Protein AF-0000000069042131 (afdb_homodimer)

Structure (mmCIF, N/CA/C/O backbone):
data_AF-0000000069042131-model_v1
#
loop_
_entity.id
_entity.type
_entity.pdbx_description
1 polymer 'Uncharacterized protein'
#
loop_
_atom_site.group_PDB
_atom_site.id
_atom_site.type_symbol
_atom_site.label_atom_id
_atom_site.label_alt_id
_atom_site.label_comp_id
_atom_site.label_asym_id
_atom_site.label_entity_id
_atom_site.label_seq_id
_atom_site.pdbx_PDB_ins_code
_atom_site.Cartn_x
_atom_site.Cartn_y
_atom_site.Cartn_z
_atom_site.occupancy
_atom_site.B_iso_or_equiv
_atom_site.auth_seq_id
_atom_site.auth_comp_id
_atom_site.auth_asym_id
_atom_site.auth_atom_id
_atom_site.pdbx_PDB_model_num
ATOM 1 N N . MET A 1 1 ? -19.328 -9.078 9.734 1 33.03 1 MET A N 1
ATOM 2 C CA . MET A 1 1 ? -18.547 -7.965 10.266 1 33.03 1 MET A CA 1
ATOM 3 C C . MET A 1 1 ? -18.578 -6.773 9.312 1 33.03 1 MET A C 1
ATOM 5 O O . MET A 1 1 ? -18.328 -6.926 8.117 1 33.03 1 MET A O 1
ATOM 9 N N . ARG A 1 2 ? -19.359 -5.723 9.617 1 37.56 2 ARG A N 1
ATOM 10 C CA . ARG A 1 2 ? -19.672 -4.566 8.781 1 37.56 2 ARG A CA 1
ATOM 11 C C . ARG A 1 2 ? -18.422 -3.756 8.484 1 37.56 2 ARG A C 1
ATOM 13 O O . ARG A 1 2 ? -17.766 -3.25 9.398 1 37.56 2 ARG A O 1
ATOM 20 N N . PHE A 1 3 ? -17.625 -4.277 7.59 1 44.75 3 PHE A N 1
ATOM 21 C CA . PHE A 1 3 ? -16.531 -3.387 7.195 1 44.75 3 PHE A CA 1
ATOM 22 C C . PHE A 1 3 ? -17.062 -2.002 6.848 1 44.75 3 PHE A C 1
ATOM 24 O O . P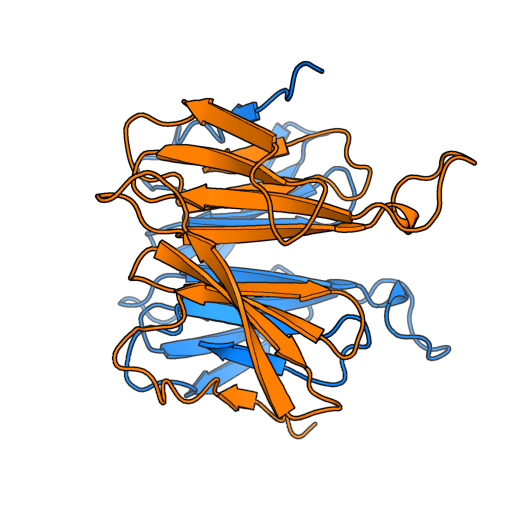HE A 1 3 ? -18.062 -1.877 6.125 1 44.75 3 PHE A O 1
ATOM 31 N N . LYS A 1 4 ? -17.047 -1.134 7.84 1 48.84 4 LYS A N 1
ATOM 32 C CA . LYS A 1 4 ? -17.375 0.233 7.434 1 48.84 4 LYS A CA 1
ATOM 33 C C . LYS A 1 4 ? -16.406 0.725 6.359 1 48.84 4 LYS A C 1
ATOM 35 O O . LYS A 1 4 ? -15.203 0.858 6.605 1 48.84 4 LYS A O 1
ATOM 40 N N . SER A 1 5 ? -16.562 0.212 5.227 1 52.06 5 SER A N 1
ATOM 41 C CA . SER A 1 5 ? -15.781 0.777 4.125 1 52.06 5 SER A CA 1
ATOM 42 C C . SER A 1 5 ? -16.062 2.268 3.965 1 52.06 5 SER A C 1
ATOM 44 O O . SER A 1 5 ? -17.219 2.686 3.879 1 52.06 5 SER A O 1
ATOM 46 N N . THR A 1 6 ? -15.281 3.143 4.73 1 54.75 6 THR A N 1
ATOM 47 C CA . THR A 1 6 ? -15.43 4.551 4.379 1 54.75 6 THR A CA 1
ATOM 48 C C . THR A 1 6 ? -14.797 4.836 3.02 1 54.75 6 THR A C 1
ATOM 50 O O . THR A 1 6 ? -13.609 4.566 2.814 1 54.75 6 THR A O 1
ATOM 53 N N . ILE A 1 7 ? -15.648 4.805 2.074 1 55.12 7 ILE A N 1
ATOM 54 C CA . ILE A 1 7 ? -15.219 5.293 0.77 1 55.12 7 ILE A CA 1
ATOM 55 C C . ILE A 1 7 ? -14.805 6.758 0.881 1 55.12 7 ILE A C 1
ATOM 57 O O . ILE A 1 7 ? -15.555 7.582 1.416 1 55.12 7 ILE A O 1
ATOM 61 N N . LEU A 1 8 ? -13.422 6.934 0.957 1 60.44 8 LEU A N 1
ATOM 62 C CA . LEU A 1 8 ? -13.047 8.344 0.857 1 60.44 8 LEU A CA 1
ATOM 63 C C . LEU A 1 8 ? -13.68 8.984 -0.368 1 60.44 8 LEU A C 1
ATOM 65 O O . LEU A 1 8 ? -13.453 8.547 -1.497 1 60.44 8 LEU A O 1
ATOM 69 N N . LYS A 1 9 ? -15.094 9.289 -0.004 1 53.38 9 LYS A N 1
ATOM 70 C CA . LYS A 1 9 ? -15.836 9.977 -1.055 1 53.38 9 LYS A CA 1
ATOM 71 C C . LYS A 1 9 ? -15.008 11.109 -1.66 1 53.38 9 LYS A C 1
ATOM 73 O O . LYS A 1 9 ? -14.422 11.914 -0.933 1 53.38 9 LYS A O 1
ATOM 78 N N . ASP A 1 10 ? -14.531 10.805 -2.955 1 53.91 10 ASP A N 1
ATOM 79 C CA . ASP A 1 10 ? -13.852 11.883 -3.66 1 53.91 10 ASP A CA 1
ATOM 80 C C . ASP A 1 10 ? -14.703 13.156 -3.674 1 53.91 10 ASP A C 1
ATOM 82 O O . ASP A 1 10 ? -15.711 13.227 -4.379 1 53.91 10 ASP A O 1
ATOM 86 N N . SER A 1 11 ? -14.961 13.711 -2.561 1 49.81 11 SER A N 1
ATOM 87 C CA . SER A 1 11 ? -15.602 15 -2.771 1 49.81 11 SER A CA 1
ATOM 88 C C . SER A 1 11 ? -14.805 15.859 -3.75 1 49.81 11 SER A C 1
ATOM 90 O O . SER A 1 11 ? -15.344 16.797 -4.352 1 49.81 11 SER A O 1
ATOM 92 N N . VAL A 1 12 ? -13.5 15.625 -3.852 1 55.78 12 VAL A N 1
ATOM 93 C CA . VAL A 1 12 ? -12.664 16.469 -4.703 1 55.78 12 VAL A CA 1
ATOM 94 C C . VAL A 1 12 ? -12.461 15.789 -6.055 1 55.78 12 VAL A C 1
ATOM 96 O O . VAL A 1 12 ? -12.5 14.555 -6.148 1 55.78 12 VAL A O 1
ATOM 99 N N . ASP A 1 13 ? -12.641 16.453 -7.07 1 63.91 13 ASP A N 1
ATOM 100 C CA . ASP A 1 13 ? -12.461 16.109 -8.477 1 63.91 13 ASP A CA 1
ATOM 101 C C . ASP A 1 13 ? -11.234 15.227 -8.688 1 63.91 13 ASP A C 1
ATOM 103 O O . ASP A 1 13 ? -10.969 14.773 -9.797 1 63.91 13 ASP A O 1
ATOM 107 N N . GLN A 1 14 ? -10.492 14.977 -7.602 1 77.88 14 GLN A N 1
ATOM 108 C CA . GLN A 1 14 ? -9.273 14.195 -7.793 1 77.88 14 GLN A CA 1
ATOM 109 C C . GLN A 1 14 ? -9.359 12.867 -7.059 1 77.88 14 GLN A C 1
ATOM 111 O O . GLN A 1 14 ? -9.805 12.805 -5.91 1 77.88 14 GLN A O 1
ATOM 116 N N . SER A 1 15 ? -9.039 11.859 -7.672 1 88.06 15 SER A N 1
ATOM 117 C CA . SER A 1 15 ? -9.141 10.5 -7.148 1 88.06 15 SER A CA 1
ATOM 118 C C . SER A 1 15 ? -8.055 10.227 -6.102 1 88.06 15 SER A C 1
ATOM 120 O O . SER A 1 15 ? -6.918 10.68 -6.25 1 88.06 15 SER A O 1
ATOM 122 N N . VAL A 1 16 ? -8.438 9.602 -4.961 1 93.56 16 VAL A N 1
ATOM 123 C CA . VAL A 1 16 ? -7.48 9.109 -3.98 1 93.56 16 VAL A CA 1
ATOM 124 C C . VAL A 1 16 ? -6.699 7.934 -4.57 1 93.56 16 VAL A C 1
ATOM 126 O O . VAL A 1 16 ? -7.289 6.98 -5.082 1 93.56 16 VAL A O 1
ATOM 129 N N . VAL A 1 17 ? -5.391 8.008 -4.48 1 95.25 17 VAL A N 1
ATOM 130 C CA . VAL A 1 17 ? -4.605 6.965 -5.129 1 95.25 17 VAL A CA 1
ATOM 131 C C . VAL A 1 17 ? -3.84 6.168 -4.078 1 95.25 17 VAL A C 1
ATOM 133 O O . VAL A 1 17 ? -3.535 4.988 -4.281 1 95.25 17 VAL A O 1
ATOM 136 N N . CYS A 1 18 ? -3.459 6.781 -3.004 1 96.75 18 CYS A N 1
ATOM 137 C CA . CYS A 1 18 ? -2.783 6.074 -1.921 1 96.75 18 CYS A CA 1
ATOM 138 C C . CYS A 1 18 ? -3.08 6.73 -0.576 1 96.75 18 CYS A C 1
ATOM 140 O O . CYS A 1 18 ? -3.43 7.91 -0.518 1 96.75 18 CYS A O 1
ATOM 142 N N . ILE A 1 19 ? -3.004 5.922 0.489 1 95.62 19 ILE A N 1
ATOM 143 C CA . ILE A 1 19 ? -3.262 6.418 1.836 1 95.62 19 ILE A CA 1
ATOM 144 C C . ILE A 1 19 ? -2.295 5.766 2.82 1 95.62 19 ILE A C 1
ATOM 146 O O . ILE A 1 19 ? -1.774 4.68 2.562 1 95.62 19 ILE A O 1
ATOM 150 N N . GLY A 1 20 ? -2.012 6.395 3.834 1 94.81 20 GLY A N 1
ATOM 151 C CA . GLY A 1 20 ? -1.275 5.863 4.969 1 94.81 20 GLY A CA 1
ATOM 152 C C . GLY A 1 20 ? -1.808 6.344 6.305 1 94.81 20 GLY A C 1
ATOM 153 O O . GLY A 1 20 ? -2.029 7.543 6.496 1 94.81 20 GLY A O 1
ATOM 154 N N . TRP A 1 21 ? -2.043 5.457 7.203 1 91.44 21 TRP A N 1
ATOM 155 C CA . TRP A 1 21 ? -2.484 5.797 8.555 1 91.44 21 TRP A CA 1
ATOM 156 C C . TRP A 1 21 ? -1.333 6.363 9.375 1 91.44 21 TRP A C 1
ATOM 158 O O . TRP A 1 21 ? -0.232 5.805 9.375 1 91.44 21 TRP A O 1
ATOM 168 N N . THR A 1 22 ? -1.578 7.539 9.891 1 88.88 22 THR A N 1
ATOM 169 C CA . THR A 1 22 ? -0.684 8.109 10.891 1 88.88 22 THR A CA 1
ATOM 170 C C . THR A 1 22 ? -1.271 7.953 12.289 1 88.88 22 THR A C 1
ATOM 172 O O . THR A 1 22 ? -2.051 8.797 12.734 1 88.88 22 THR A O 1
ATOM 175 N N . GLY A 1 23 ? -1.108 6.797 12.852 1 85.44 23 GLY A N 1
ATOM 176 C CA . GLY A 1 23 ? -1.826 6.43 14.062 1 85.44 23 GLY A CA 1
ATOM 177 C C . GLY A 1 23 ? -3.227 5.914 13.797 1 85.44 23 GLY A C 1
ATOM 178 O O . GLY A 1 23 ? -3.502 5.383 12.719 1 85.44 23 GLY A O 1
ATOM 179 N N . ASN A 1 24 ? -4.113 6.02 14.734 1 84.25 24 ASN A N 1
ATOM 180 C CA . ASN A 1 24 ? -5.434 5.414 14.602 1 84.25 24 ASN A CA 1
ATOM 181 C C . ASN A 1 24 ? -6.465 6.422 14.109 1 84.25 24 ASN A C 1
ATOM 183 O O . ASN A 1 24 ? -7.555 6.043 13.672 1 84.25 24 ASN A O 1
ATOM 187 N N . ASP A 1 25 ? -6.066 7.715 14.102 1 88.75 25 ASP A N 1
ATOM 188 C CA . ASP A 1 25 ? -7.129 8.695 13.883 1 88.75 25 ASP A CA 1
ATOM 189 C C . ASP A 1 25 ? -6.797 9.609 12.711 1 88.75 25 ASP A C 1
ATOM 191 O O . ASP A 1 25 ? -7.598 10.477 12.344 1 88.75 25 ASP A O 1
ATOM 195 N N . GLU A 1 26 ? -5.699 9.461 12.188 1 91.88 26 GLU A N 1
ATOM 196 C CA . GLU A 1 26 ? -5.297 10.344 11.094 1 91.88 26 GLU A CA 1
ATOM 197 C C . GLU A 1 26 ? -4.777 9.539 9.906 1 91.88 26 GLU A C 1
ATOM 199 O O . GLU A 1 26 ? -4.211 8.461 10.078 1 91.88 26 GLU A O 1
ATOM 204 N N . ILE A 1 27 ? -5.027 10.211 8.742 1 93.31 27 ILE A N 1
ATOM 205 C CA . ILE A 1 27 ? -4.59 9.539 7.523 1 93.31 27 ILE A CA 1
ATOM 206 C C . ILE A 1 27 ? -3.941 10.555 6.582 1 93.31 27 ILE A C 1
ATOM 208 O O . ILE A 1 27 ? -4.383 11.695 6.492 1 93.31 27 ILE A O 1
ATOM 212 N N . ILE A 1 28 ? -2.834 10.102 6.02 1 95.12 28 ILE A N 1
ATOM 213 C CA . ILE A 1 28 ? -2.254 10.836 4.902 1 95.12 28 ILE A CA 1
ATOM 214 C C . ILE A 1 28 ? -2.877 10.359 3.59 1 95.12 28 ILE A C 1
ATOM 216 O O . ILE A 1 28 ? -3.047 9.156 3.377 1 95.12 28 ILE A O 1
ATOM 220 N N . ILE A 1 29 ? -3.246 11.328 2.699 1 94.81 29 ILE A N 1
ATOM 221 C CA . ILE A 1 29 ? -3.938 11.023 1.451 1 94.81 29 ILE A CA 1
ATOM 222 C C . ILE A 1 29 ? -3.137 11.57 0.272 1 94.81 29 ILE A C 1
ATOM 224 O O . ILE A 1 29 ? -2.805 12.758 0.235 1 94.81 29 ILE A O 1
ATOM 228 N N . GLY A 1 30 ? -2.703 10.672 -0.587 1 94.75 30 GLY A N 1
ATOM 229 C CA . GLY A 1 30 ? -2.17 11.078 -1.878 1 94.75 30 GLY A CA 1
ATOM 230 C C . GLY A 1 30 ? -3.195 11.008 -2.994 1 94.75 30 GLY A C 1
ATOM 231 O O . GLY A 1 30 ? -3.938 10.031 -3.105 1 94.75 30 GLY A O 1
ATOM 232 N N . ARG A 1 31 ? -3.199 12.031 -3.814 1 92.94 31 ARG A N 1
ATOM 233 C CA . ARG A 1 31 ? -4.195 12.102 -4.879 1 92.94 31 ARG A CA 1
ATOM 234 C C . ARG A 1 31 ? -3.527 12.156 -6.25 1 92.94 31 ARG A C 1
ATOM 236 O O . ARG A 1 31 ? -2.311 12.336 -6.348 1 92.94 31 ARG A O 1
ATOM 243 N N . SER A 1 32 ? -4.375 11.992 -7.25 1 90.56 32 SER A N 1
ATOM 244 C CA . SER A 1 32 ? -3.883 11.891 -8.617 1 90.56 32 SER A CA 1
ATOM 245 C C . SER A 1 32 ? -3.371 13.234 -9.125 1 90.56 32 SER A C 1
ATOM 247 O O . SER A 1 32 ? -2.66 13.305 -10.125 1 90.56 32 SER A O 1
ATOM 249 N N . ASP A 1 33 ? -3.619 14.375 -8.445 1 87.38 33 ASP A N 1
ATOM 250 C CA . ASP A 1 33 ? -3.125 15.68 -8.852 1 87.38 33 ASP A CA 1
ATOM 251 C C . ASP A 1 33 ? -1.817 16.016 -8.141 1 87.38 33 ASP A C 1
ATOM 253 O O . ASP A 1 33 ? -1.395 17.188 -8.133 1 87.38 33 ASP A O 1
ATOM 257 N N . SER A 1 34 ? -1.254 15.07 -7.496 1 91.5 34 SER A N 1
ATOM 258 C CA . SER A 1 34 ? 0.071 15.156 -6.887 1 91.5 34 SER A CA 1
ATOM 259 C C . SER A 1 34 ? 0.018 15.883 -5.551 1 91.5 34 SER A C 1
ATOM 261 O O . SER A 1 34 ? 1.045 16.344 -5.047 1 91.5 34 SER A O 1
ATOM 263 N N . THR A 1 35 ? -1.179 16.031 -4.977 1 90.19 35 THR A N 1
ATOM 264 C CA . THR A 1 35 ? -1.293 16.656 -3.662 1 90.19 35 THR A CA 1
ATOM 265 C C . THR A 1 35 ? -1.249 15.602 -2.559 1 90.19 35 THR A C 1
ATOM 267 O O . THR A 1 35 ? -1.763 14.492 -2.729 1 90.19 35 THR A O 1
ATOM 270 N N . LEU A 1 36 ? -0.636 16.016 -1.503 1 94.19 36 LEU A N 1
ATOM 271 C CA . LEU A 1 36 ? -0.677 15.258 -0.253 1 94.19 36 LEU A CA 1
ATOM 272 C C . LEU A 1 36 ? -1.442 16.031 0.818 1 94.19 36 LEU A C 1
ATOM 274 O O . LEU A 1 36 ? -1.203 17.219 1.021 1 94.19 36 LEU A O 1
ATOM 278 N N . SER A 1 37 ? -2.336 15.375 1.393 1 94.31 37 SER A N 1
ATOM 279 C CA . SER A 1 37 ? -3.113 15.992 2.461 1 94.31 37 SER A CA 1
ATOM 280 C C . SER A 1 37 ? -3.25 15.062 3.658 1 94.31 37 SER A C 1
ATOM 282 O O . SER A 1 37 ? -2.914 13.875 3.572 1 94.31 37 SER A O 1
ATOM 284 N N . LYS A 1 38 ? -3.615 15.625 4.754 1 94.75 38 LYS A N 1
ATOM 285 C CA . LYS A 1 38 ? -3.893 14.883 5.98 1 94.75 38 LYS A CA 1
ATOM 286 C C . LYS A 1 38 ? -5.344 15.062 6.418 1 94.75 38 LYS A C 1
ATOM 288 O O . LYS A 1 38 ? -5.848 16.188 6.457 1 94.75 38 LYS A O 1
ATOM 293 N N . TRP A 1 39 ? -5.949 13.898 6.676 1 93.12 39 TRP A N 1
ATOM 294 C CA . TRP A 1 39 ? -7.32 13.898 7.184 1 93.12 39 TRP A CA 1
ATOM 295 C C . TRP A 1 39 ? -7.371 13.375 8.609 1 93.12 39 TRP A C 1
ATOM 297 O O . TRP A 1 39 ? -6.738 12.359 8.93 1 93.12 39 TRP A O 1
ATOM 307 N N . SER A 1 40 ? -8.125 14.117 9.406 1 90.62 40 SER A N 1
ATOM 308 C CA . SER A 1 40 ? -8.312 13.719 10.797 1 90.62 40 SER A CA 1
ATOM 309 C C . SER A 1 40 ? -9.727 13.203 11.031 1 90.62 40 SER A C 1
ATOM 311 O O . SER A 1 40 ? -10.711 13.898 10.766 1 90.62 40 SER A O 1
ATOM 313 N N . GLN A 1 41 ? -9.766 12 11.516 1 85 41 GLN A N 1
ATOM 314 C CA . GLN A 1 41 ? -11.062 11.438 11.852 1 85 41 GLN A CA 1
ATOM 315 C C . GLN A 1 41 ? -11.719 12.203 13 1 85 41 GLN A C 1
ATOM 317 O O . GLN A 1 41 ? -12.945 12.336 13.039 1 85 41 GLN A O 1
ATOM 322 N N . ALA A 1 42 ? -10.891 12.648 13.922 1 86.88 42 ALA A N 1
ATOM 323 C CA . ALA A 1 42 ? -11.375 13.336 15.109 1 86.88 42 ALA A CA 1
ATOM 324 C C . ALA A 1 42 ? -11.969 14.695 14.758 1 86.88 42 ALA A C 1
ATOM 326 O O . ALA A 1 42 ? -13.047 15.055 15.242 1 86.88 42 ALA A O 1
ATOM 327 N N . THR A 1 43 ? -11.32 15.406 13.945 1 90.06 43 THR A N 1
ATOM 328 C CA . THR A 1 43 ? -11.734 16.766 13.648 1 90.06 43 THR A CA 1
ATOM 329 C C . THR A 1 43 ? -12.508 16.828 12.328 1 90.06 43 THR A C 1
ATOM 331 O O . THR A 1 43 ? -13.164 17.812 12.031 1 90.06 43 THR A O 1
ATOM 334 N N . LYS A 1 44 ? -12.398 15.789 11.523 1 88.31 44 LYS A N 1
ATOM 335 C CA . LYS A 1 44 ? -13 15.695 10.195 1 88.31 44 LYS A CA 1
ATOM 336 C C . LYS A 1 44 ? -12.445 16.766 9.266 1 88.31 44 LYS A C 1
ATOM 338 O O . LYS A 1 44 ? -13.156 17.266 8.391 1 88.31 44 LYS A O 1
ATOM 343 N N . GLU A 1 45 ? -11.234 17.188 9.461 1 91.31 45 GLU A N 1
ATOM 344 C CA . GLU A 1 45 ? -10.586 18.219 8.664 1 91.31 45 GLU A CA 1
ATOM 345 C C . GLU A 1 45 ? -9.539 17.609 7.73 1 91.31 45 GLU A C 1
ATOM 347 O O . GLU A 1 45 ? -8.844 16.656 8.102 1 91.31 45 GLU A O 1
ATOM 352 N N . ASN A 1 46 ? -9.523 18.172 6.566 1 91.12 46 ASN A N 1
ATOM 353 C CA . ASN A 1 46 ? -8.484 17.875 5.586 1 91.12 46 ASN A CA 1
ATOM 354 C C . ASN A 1 46 ? -7.508 19.047 5.434 1 91.12 46 ASN A C 1
ATOM 356 O O . ASN A 1 46 ? -7.91 20.156 5.117 1 91.12 46 ASN A O 1
ATOM 360 N N . ILE A 1 47 ? -6.285 18.812 5.738 1 94.12 47 ILE A N 1
ATOM 361 C CA . ILE A 1 47 ? -5.254 19.844 5.66 1 94.12 47 ILE A CA 1
ATOM 362 C C . ILE A 1 47 ? -4.242 19.484 4.578 1 94.12 47 ILE A C 1
ATOM 364 O O . ILE A 1 47 ? -3.715 18.359 4.562 1 94.12 47 ILE A O 1
ATOM 368 N N . LYS A 1 48 ? -4.008 20.422 3.68 1 93.62 48 LYS A N 1
ATOM 369 C CA . LYS A 1 48 ? -2.967 20.203 2.682 1 93.62 48 LYS A CA 1
ATOM 370 C C . LYS A 1 48 ? -1.584 20.188 3.326 1 93.62 48 LYS A C 1
ATOM 372 O O . LYS A 1 48 ? -1.269 21.031 4.168 1 93.62 48 LYS A O 1
ATOM 377 N N . LEU A 1 49 ? -0.839 19.188 2.957 1 94.38 49 LEU A N 1
ATOM 378 C CA . LEU A 1 49 ? 0.506 19.047 3.508 1 94.38 49 LEU A CA 1
ATOM 379 C C . LEU A 1 49 ? 1.546 19.594 2.533 1 94.38 49 LEU A C 1
ATOM 381 O O . LEU A 1 49 ? 2.26 20.547 2.85 1 94.38 49 LEU A O 1
ATOM 385 N N . CYS A 1 50 ? 1.701 19.016 1.41 1 91.38 50 CYS A N 1
ATOM 386 C CA . CYS A 1 50 ? 2.631 19.438 0.372 1 91.38 50 CYS A CA 1
ATOM 387 C C . CYS A 1 50 ? 2.264 18.828 -0.976 1 91.38 50 CYS A C 1
ATOM 389 O O . CYS A 1 50 ? 1.282 18.094 -1.082 1 91.38 50 CYS A O 1
ATOM 391 N N . ASP A 1 51 ? 2.965 19.359 -2.004 1 90.06 51 ASP A N 1
ATOM 392 C CA . ASP A 1 51 ? 2.844 18.797 -3.342 1 90.06 51 ASP A CA 1
ATOM 393 C C . ASP A 1 51 ? 4.07 17.953 -3.691 1 90.06 51 ASP A C 1
ATOM 395 O O . ASP A 1 51 ? 5.199 18.328 -3.357 1 90.06 51 ASP A O 1
ATOM 399 N N . ILE A 1 52 ? 3.719 16.812 -4.277 1 87.19 52 ILE A N 1
ATOM 400 C CA . ILE A 1 52 ? 4.836 16.031 -4.801 1 87.19 52 ILE A CA 1
ATOM 401 C C . ILE A 1 52 ? 5.41 16.719 -6.035 1 87.19 52 ILE A C 1
ATOM 403 O O . ILE A 1 52 ? 4.664 17.141 -6.922 1 87.19 52 ILE A O 1
ATOM 407 N N . SER A 1 53 ? 6.449 17.469 -5.961 1 71.19 53 SER A N 1
ATOM 408 C CA . SER A 1 53 ? 7.102 18.516 -6.738 1 71.19 53 SER A CA 1
ATOM 409 C C . SER A 1 53 ? 7.109 18.188 -8.227 1 71.19 53 SER A C 1
ATOM 411 O O . SER A 1 53 ? 7.336 19.047 -9.062 1 71.19 53 SER A O 1
ATOM 413 N N . ASP A 1 54 ? 7.078 17.031 -8.594 1 67.44 54 ASP A N 1
ATOM 414 C CA . ASP A 1 54 ? 7.242 16.812 -10.031 1 67.44 54 ASP A CA 1
ATOM 415 C C . ASP A 1 54 ? 5.902 16.938 -10.758 1 67.44 54 ASP A C 1
ATOM 417 O O . ASP A 1 54 ? 5.051 16.047 -10.641 1 67.44 54 ASP A O 1
ATOM 421 N N . GLU A 1 55 ? 5.582 18.172 -11.289 1 64.56 55 GLU A N 1
ATOM 422 C CA . GLU A 1 55 ? 4.328 18.594 -11.906 1 64.56 55 GLU A CA 1
ATOM 423 C C . GLU A 1 55 ? 3.738 17.484 -12.773 1 64.56 55 GLU A C 1
ATOM 425 O O . GLU A 1 55 ? 2.518 17.391 -12.922 1 64.56 55 GLU A O 1
ATOM 430 N N . SER A 1 56 ? 4.531 16.656 -13.297 1 80.62 56 SER A N 1
ATOM 431 C CA . SER A 1 56 ? 3.949 15.672 -14.195 1 80.62 56 SER A CA 1
ATOM 432 C C . SER A 1 56 ? 3.891 14.289 -13.547 1 80.62 56 SER A C 1
ATOM 434 O O . SER A 1 56 ? 3.396 13.336 -14.148 1 80.62 56 SER A O 1
ATOM 436 N N . SER A 1 57 ? 4.145 14.336 -12.273 1 91.06 57 SER A N 1
ATOM 437 C CA . SER A 1 57 ? 4.176 13.055 -11.555 1 91.06 57 SER A CA 1
ATOM 438 C C . SER A 1 57 ? 3.111 13.008 -10.469 1 91.06 57 SER A C 1
ATOM 440 O O . SER A 1 57 ? 2.721 14.047 -9.93 1 91.06 57 SER A O 1
ATOM 442 N N . TYR A 1 58 ? 2.498 11.875 -10.312 1 93.75 58 TYR A N 1
ATOM 443 C CA . TYR A 1 58 ? 1.565 11.672 -9.211 1 93.75 58 TYR A CA 1
ATOM 444 C C . TYR A 1 58 ? 1.976 10.469 -8.367 1 93.75 58 TYR A C 1
ATOM 446 O O . TYR A 1 58 ? 2.711 9.594 -8.836 1 93.75 58 TYR A O 1
ATOM 454 N N . PRO A 1 59 ? 1.537 10.484 -7.074 1 96.12 59 PRO A N 1
ATOM 455 C CA . PRO A 1 59 ? 1.856 9.336 -6.227 1 96.12 59 PRO A CA 1
ATOM 456 C C . PRO A 1 59 ? 1.106 8.07 -6.641 1 96.12 59 PRO A C 1
ATOM 458 O O . PRO A 1 59 ? 0.026 8.156 -7.23 1 96.12 59 PRO A O 1
ATOM 461 N N . ILE A 1 60 ? 1.698 6.949 -6.434 1 96.25 60 ILE A N 1
ATOM 462 C CA . ILE A 1 60 ? 1.052 5.688 -6.77 1 96.25 60 ILE A CA 1
ATOM 463 C C . ILE A 1 60 ? 0.843 4.863 -5.5 1 96.25 60 ILE A C 1
ATOM 465 O O . ILE A 1 60 ? -0.241 4.316 -5.277 1 96.25 60 ILE A O 1
ATOM 469 N N . ASP A 1 61 ? 1.804 4.75 -4.652 1 97.56 61 ASP A N 1
ATOM 470 C CA . ASP A 1 61 ? 1.755 4 -3.4 1 97.56 61 ASP A CA 1
ATOM 471 C C . ASP A 1 61 ? 2.367 4.805 -2.256 1 97.56 61 ASP A C 1
ATOM 473 O O . ASP A 1 61 ? 3.189 5.695 -2.486 1 97.56 61 ASP A O 1
ATOM 477 N N . LEU A 1 62 ? 1.907 4.531 -1.042 1 97.38 62 LEU A N 1
ATOM 478 C CA . LEU A 1 62 ? 2.359 5.184 0.183 1 97.38 62 LEU A CA 1
ATOM 479 C C . LEU A 1 62 ? 2.537 4.164 1.305 1 97.38 62 LEU A C 1
ATOM 481 O O . LEU A 1 62 ? 1.631 3.379 1.588 1 97.38 62 LEU A O 1
ATOM 485 N N . HIS A 1 63 ? 3.701 4.117 1.87 1 96.56 63 HIS A N 1
ATOM 486 C CA . HIS A 1 63 ? 3.994 3.24 3 1 96.56 63 HIS A CA 1
ATOM 487 C C . HIS A 1 63 ? 4.527 4.035 4.188 1 96.56 63 HIS A C 1
ATOM 489 O O . HIS A 1 63 ? 5.434 4.855 4.035 1 96.56 63 HIS A O 1
ATOM 495 N N . MET A 1 64 ? 3.869 3.775 5.281 1 92.94 64 MET A N 1
ATOM 496 C CA . MET A 1 64 ? 4.316 4.383 6.531 1 92.94 64 MET A CA 1
ATOM 497 C C . MET A 1 64 ? 5.086 3.379 7.383 1 92.94 64 MET A C 1
ATOM 499 O O . MET A 1 64 ? 4.559 2.318 7.723 1 92.94 64 MET A O 1
ATOM 503 N N . LEU A 1 65 ? 6.332 3.686 7.664 1 89.56 65 LEU A N 1
ATOM 504 C CA . LEU A 1 65 ? 7.105 2.867 8.586 1 89.56 65 LEU A CA 1
ATOM 505 C C . LEU A 1 65 ? 7.172 3.516 9.969 1 89.56 65 LEU A C 1
ATOM 507 O O . LEU A 1 65 ? 7.672 4.633 10.109 1 89.56 65 LEU A O 1
ATOM 511 N N . SER A 1 66 ? 6.551 2.83 10.977 1 77.25 66 SER A N 1
ATOM 512 C CA . SER A 1 66 ? 6.547 3.387 12.32 1 77.25 66 SER A CA 1
ATOM 513 C C . SER A 1 66 ? 7.816 3.016 13.078 1 77.25 66 SER A C 1
ATOM 515 O O . SER A 1 66 ? 8.414 1.966 12.828 1 77.25 66 SER A O 1
ATOM 517 N N . SER A 1 67 ? 8.414 3.988 13.719 1 63.94 67 SER A N 1
ATOM 518 C CA . SER A 1 67 ? 9.617 3.801 14.531 1 63.94 67 SER A CA 1
ATOM 519 C C . SER A 1 67 ? 9.445 2.646 15.516 1 63.94 67 SER A C 1
ATOM 521 O O . SER A 1 67 ? 10.422 2.02 15.922 1 63.94 67 SER A O 1
ATOM 523 N N . THR A 1 68 ? 8.211 2.514 16.156 1 56.84 68 THR A N 1
ATOM 524 C CA . THR A 1 68 ? 8.109 1.419 17.109 1 56.84 68 THR A CA 1
ATOM 525 C C . THR A 1 68 ? 8.539 0.099 16.469 1 56.84 68 THR A C 1
ATOM 527 O O . THR A 1 68 ? 8.898 -0.844 17.188 1 56.84 68 THR A O 1
ATOM 530 N N . GLN A 1 69 ? 8.383 0.022 15.234 1 53.19 69 GLN A N 1
ATOM 531 C CA . GLN A 1 69 ? 8.844 -1.186 14.555 1 53.19 69 GLN A CA 1
ATOM 532 C C . GLN A 1 69 ? 10.367 -1.276 14.562 1 53.19 69 GLN A C 1
ATOM 534 O O . GLN A 1 69 ? 10.93 -2.363 14.422 1 53.19 69 GLN A O 1
ATOM 539 N N . ARG A 1 70 ? 10.977 -0.072 14.695 1 48.84 70 ARG A N 1
ATOM 540 C CA . ARG A 1 70 ? 12.438 -0.104 14.781 1 48.84 70 ARG A CA 1
ATOM 541 C C . ARG A 1 70 ? 12.898 -0.484 16.188 1 48.84 70 ARG A C 1
ATOM 543 O O . ARG A 1 70 ? 12.422 0.071 17.172 1 48.84 70 ARG A O 1
ATOM 550 N N . LEU A 1 71 ? 13.211 -1.729 16.453 1 44.78 71 LEU A N 1
ATOM 551 C CA . LEU A 1 71 ? 13.727 -2.234 17.734 1 44.78 71 LEU A CA 1
ATOM 552 C C . LEU A 1 71 ? 14.594 -1.188 18.422 1 44.78 71 LEU A C 1
ATOM 554 O O . LEU A 1 71 ? 14.977 -1.363 19.578 1 44.78 71 LEU A O 1
ATOM 558 N N . THR A 1 72 ? 15.414 -0.519 17.75 1 41.69 72 THR A N 1
ATOM 559 C CA . THR A 1 72 ? 16.438 0.167 18.516 1 41.69 72 THR A CA 1
ATOM 560 C C . THR A 1 72 ? 15.836 1.3 19.344 1 41.69 72 THR A C 1
ATOM 562 O O . THR A 1 72 ? 14.781 1.84 18.984 1 41.69 72 THR A O 1
ATOM 565 N N . ASN A 1 73 ? 16.391 1.455 20.641 1 40.28 73 ASN A N 1
ATOM 566 C CA . ASN A 1 73 ? 16.188 2.414 21.719 1 40.28 73 ASN A CA 1
ATOM 567 C C . ASN A 1 73 ? 15.844 3.801 21.188 1 40.28 73 ASN A C 1
ATOM 569 O O . ASN A 1 73 ? 15.836 4.777 21.938 1 40.28 73 ASN A O 1
ATOM 573 N N . LYS A 1 74 ? 16.172 3.928 19.922 1 43.22 74 LYS A N 1
ATOM 574 C CA . LYS A 1 74 ? 16.078 5.363 19.672 1 43.22 74 LYS A CA 1
ATOM 575 C C . LYS A 1 74 ? 14.625 5.836 19.75 1 43.22 74 LYS A C 1
ATOM 577 O O . LYS A 1 74 ? 13.703 5.023 19.875 1 43.22 74 LYS A O 1
ATOM 582 N N . THR A 1 75 ? 14.211 7.141 19.078 1 41.59 75 THR A N 1
ATOM 583 C CA . THR A 1 75 ? 13.148 8.133 19.234 1 41.59 75 THR A CA 1
ATOM 584 C C . THR A 1 75 ? 11.805 7.543 18.828 1 41.59 75 THR A C 1
ATOM 586 O O . THR A 1 75 ? 11.617 7.133 17.672 1 41.59 75 THR A O 1
ATOM 589 N N . VAL A 1 76 ? 10.984 7.031 19.578 1 46.22 76 VAL A N 1
ATOM 590 C CA . VAL A 1 76 ? 9.531 6.855 19.609 1 46.22 76 VAL A CA 1
ATOM 591 C C . VAL A 1 76 ? 8.867 7.934 18.75 1 46.22 76 VAL A C 1
ATOM 593 O O . VAL A 1 76 ? 9.109 9.125 18.953 1 46.22 76 VAL A O 1
ATOM 596 N N . GLY A 1 77 ? 8.305 7.598 17.672 1 54.09 77 GLY A N 1
ATOM 597 C CA . GLY A 1 77 ? 7.453 8.609 17.078 1 54.09 77 GLY A CA 1
ATOM 598 C C . GLY A 1 77 ? 7.852 8.953 15.648 1 54.09 77 GLY A C 1
ATOM 599 O O . GLY A 1 77 ? 7.16 9.719 14.977 1 54.09 77 GLY A O 1
ATOM 600 N N . ILE A 1 78 ? 9.117 8.531 15.359 1 55.03 78 ILE A N 1
ATOM 601 C CA . ILE A 1 78 ? 9.492 9 14.031 1 55.03 78 ILE A CA 1
ATOM 602 C C . ILE A 1 78 ? 8.953 8.047 12.977 1 55.03 78 ILE A C 1
ATOM 604 O O . ILE A 1 78 ? 9.219 6.84 13.023 1 55.03 78 ILE A O 1
ATOM 608 N N . GLU A 1 79 ? 7.977 8.406 12.211 1 74.88 79 GLU A N 1
ATOM 609 C CA . GLU A 1 79 ? 7.426 7.688 11.062 1 74.88 79 GLU A CA 1
ATOM 610 C C . GLU A 1 79 ? 8.164 8.055 9.781 1 74.88 79 GLU A C 1
ATOM 612 O O . GLU A 1 79 ? 8.664 9.172 9.641 1 74.88 79 GLU A O 1
ATOM 617 N N . GLN A 1 80 ? 8.758 7.074 9.117 1 89.62 80 GLN A N 1
ATOM 618 C CA . GLN A 1 80 ? 9.227 7.297 7.75 1 89.62 80 GLN A CA 1
ATOM 619 C C . GLN A 1 80 ? 8.117 7.02 6.738 1 89.62 80 GLN A C 1
ATOM 621 O O . GLN A 1 80 ? 7.441 5.992 6.82 1 89.62 80 GLN A O 1
ATOM 626 N N . ILE A 1 81 ? 7.906 8.062 5.875 1 95.12 81 ILE A N 1
ATOM 627 C CA . ILE A 1 81 ? 6.918 7.914 4.812 1 95.12 81 ILE A CA 1
ATOM 628 C C . ILE A 1 81 ? 7.621 7.688 3.479 1 95.12 81 ILE A C 1
ATOM 630 O O . ILE A 1 81 ? 8.555 8.414 3.131 1 95.12 81 ILE A O 1
ATOM 634 N N . LEU A 1 82 ? 7.254 6.664 2.82 1 96.19 82 LEU A N 1
ATOM 635 C CA . LEU A 1 82 ? 7.699 6.363 1.463 1 96.19 82 LEU A CA 1
ATOM 636 C C . LEU A 1 82 ? 6.559 6.543 0.465 1 96.19 82 LEU A C 1
ATOM 638 O O . LEU A 1 82 ? 5.469 5.996 0.655 1 96.19 82 LEU A O 1
ATOM 642 N N . ILE A 1 83 ? 6.777 7.348 -0.559 1 96.62 83 ILE A N 1
ATOM 643 C CA . ILE A 1 83 ? 5.809 7.539 -1.633 1 96.62 83 ILE A CA 1
ATOM 644 C C . ILE A 1 83 ? 6.434 7.145 -2.969 1 96.62 83 ILE A C 1
ATOM 646 O O . ILE A 1 83 ? 7.512 7.629 -3.322 1 96.62 83 ILE A O 1
ATOM 650 N N . THR A 1 84 ? 5.82 6.176 -3.635 1 96.56 84 THR A N 1
ATOM 651 C CA . THR A 1 84 ? 6.223 5.887 -5.008 1 96.56 84 THR A CA 1
ATOM 652 C C . THR A 1 84 ? 5.434 6.746 -5.992 1 96.56 84 THR A C 1
ATOM 654 O O . THR A 1 84 ? 4.371 7.27 -5.652 1 96.56 84 THR A O 1
ATOM 657 N N . SER A 1 85 ? 5.941 6.883 -7.199 1 96 85 SER A N 1
ATOM 658 C CA . SER A 1 85 ? 5.301 7.828 -8.109 1 96 85 SER A CA 1
ATOM 659 C C . SER A 1 85 ? 5.277 7.293 -9.539 1 96 85 SER A C 1
ATOM 661 O O . SER A 1 85 ? 5.938 6.297 -9.844 1 96 85 SER A O 1
ATOM 663 N N . SER A 1 86 ? 4.535 7.996 -10.375 1 95.06 86 SER A N 1
ATOM 664 C CA . SER A 1 86 ? 4.359 7.633 -11.781 1 95.06 86 SER A CA 1
ATOM 665 C C . SER A 1 86 ? 5.598 7.973 -12.602 1 95.06 86 SER A C 1
ATOM 667 O O . SER A 1 86 ? 5.742 7.516 -13.734 1 95.06 86 SER A O 1
ATOM 669 N N . SER A 1 87 ? 6.5 8.758 -12.031 1 93.56 87 SER A N 1
ATOM 670 C CA . SER A 1 87 ? 7.742 9.078 -12.727 1 93.56 87 SER A CA 1
ATOM 671 C C . SER A 1 87 ? 8.844 8.086 -12.367 1 93.56 87 SER A C 1
ATOM 673 O O . SER A 1 87 ? 9.977 8.211 -12.836 1 93.56 87 SER A O 1
ATOM 675 N N . GLY A 1 88 ? 8.523 7.184 -11.539 1 93.31 88 GLY A N 1
ATOM 676 C CA . GLY A 1 88 ? 9.516 6.199 -11.133 1 93.31 88 GLY A CA 1
ATOM 677 C C . GLY A 1 88 ? 10.344 6.648 -9.945 1 93.31 88 GLY A C 1
ATOM 678 O O . GLY A 1 88 ? 11.234 5.922 -9.492 1 93.31 88 GLY A O 1
ATOM 679 N N . LYS A 1 89 ? 10.039 7.801 -9.414 1 94.44 89 LYS A N 1
ATOM 680 C CA . LYS A 1 89 ? 10.789 8.344 -8.281 1 94.44 89 LYS A CA 1
ATOM 681 C C . LYS A 1 89 ? 10.188 7.867 -6.957 1 94.44 89 LYS A C 1
ATOM 683 O O . LYS A 1 89 ? 8.984 7.621 -6.867 1 94.44 89 LYS A O 1
ATOM 688 N N . LEU A 1 90 ? 11.062 7.754 -5.992 1 95.38 90 LEU A N 1
ATOM 689 C CA . LEU A 1 90 ? 10.688 7.535 -4.602 1 95.38 90 LEU A CA 1
ATOM 690 C C . LEU A 1 90 ? 10.883 8.805 -3.775 1 95.38 90 LEU A C 1
ATOM 692 O O . LEU A 1 90 ? 11.938 9.445 -3.854 1 95.38 90 LEU A O 1
ATOM 696 N N . HIS A 1 91 ? 9.859 9.188 -3.08 1 95.56 91 HIS A N 1
ATOM 697 C CA . HIS A 1 91 ? 9.93 10.328 -2.17 1 95.56 91 HIS A CA 1
ATOM 698 C C . HIS A 1 91 ? 9.922 9.867 -0.715 1 95.56 91 HIS A C 1
ATOM 700 O O . HIS A 1 91 ? 9.031 9.125 -0.301 1 95.56 91 HIS A O 1
ATOM 706 N N . LEU A 1 92 ? 10.969 10.32 -0.012 1 95.25 92 LEU A N 1
ATOM 707 C CA . LEU A 1 92 ? 11.109 9.977 1.398 1 95.25 92 LEU A CA 1
ATOM 708 C C . LEU A 1 92 ? 10.844 11.188 2.283 1 95.25 92 LEU A C 1
ATOM 710 O O . LEU A 1 92 ? 11.336 12.289 2.008 1 95.25 92 LEU A O 1
ATOM 714 N N . MET A 1 93 ? 9.977 10.93 3.268 1 94 93 MET A N 1
ATOM 715 C CA . MET A 1 93 ? 9.609 11.992 4.199 1 94 93 MET A CA 1
ATOM 716 C C . MET A 1 93 ? 9.773 11.531 5.645 1 94 93 MET A C 1
ATOM 718 O O . MET A 1 93 ? 9.266 10.469 6.02 1 94 93 MET A O 1
ATOM 722 N N . SER A 1 94 ? 10.445 12.352 6.496 1 91.19 94 SER A N 1
ATOM 723 C CA . SER A 1 94 ? 10.5 12.109 7.934 1 91.19 94 SER A CA 1
ATOM 724 C C . SER A 1 94 ? 9.445 12.93 8.672 1 91.19 94 SER A C 1
ATOM 726 O O . SER A 1 94 ? 9.125 12.633 9.828 1 91.19 94 SER A O 1
ATOM 728 N N . LYS A 1 95 ? 9.047 14.008 8.008 1 90.25 95 LYS A N 1
ATOM 729 C CA . LYS A 1 95 ? 7.891 14.789 8.422 1 90.25 95 LYS A CA 1
ATOM 730 C C . LYS A 1 95 ? 6.812 14.797 7.34 1 90.25 95 LYS A C 1
ATOM 732 O O . LYS A 1 95 ? 7.117 14.703 6.152 1 90.25 95 LYS A O 1
ATOM 737 N N . ILE A 1 96 ? 5.555 14.898 7.727 1 87.62 96 ILE A N 1
ATOM 738 C CA . ILE A 1 96 ? 4.445 14.695 6.805 1 87.62 96 ILE A CA 1
ATOM 739 C C . ILE A 1 96 ? 4.312 15.906 5.879 1 87.62 96 ILE A C 1
ATOM 741 O O . ILE A 1 96 ? 3.611 15.844 4.867 1 87.62 96 ILE A O 1
ATOM 745 N N . ASN A 1 97 ? 5.02 17.047 6.156 1 89.62 97 ASN A N 1
ATOM 746 C CA . ASN A 1 97 ? 4.785 18.25 5.371 1 89.62 97 ASN A CA 1
ATOM 747 C C . ASN A 1 97 ? 5.992 18.594 4.504 1 89.62 97 ASN A C 1
ATOM 749 O O . ASN A 1 97 ? 6.066 19.688 3.939 1 89.62 97 ASN A O 1
ATOM 753 N N . LYS A 1 98 ? 6.918 17.672 4.473 1 91.62 98 LYS A N 1
ATOM 754 C CA . LYS A 1 98 ? 8.133 17.984 3.725 1 91.62 98 LYS A CA 1
ATOM 755 C C . LYS A 1 98 ? 8.75 16.734 3.133 1 91.62 98 LYS A C 1
ATOM 757 O O . LYS A 1 98 ? 8.906 15.727 3.826 1 91.62 98 LYS A O 1
ATOM 762 N N . ILE A 1 99 ? 9.148 16.859 1.827 1 93.31 99 ILE A N 1
ATOM 763 C CA . ILE A 1 99 ? 9.906 15.781 1.198 1 93.31 99 ILE A CA 1
ATOM 764 C C . ILE A 1 99 ? 11.391 15.93 1.545 1 93.31 99 ILE A C 1
ATOM 766 O O . ILE A 1 99 ? 12.016 16.938 1.207 1 93.31 99 ILE A O 1
ATOM 770 N N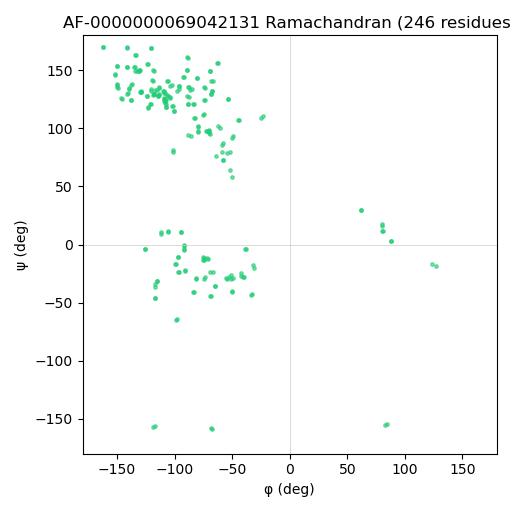 . ASP A 1 100 ? 11.938 14.938 2.166 1 94.25 100 ASP A N 1
ATOM 771 C CA . ASP A 1 100 ? 13.336 14.977 2.578 1 94.25 100 ASP A CA 1
ATOM 772 C C . ASP A 1 100 ? 14.258 14.578 1.428 1 94.25 100 ASP A C 1
ATOM 774 O O . ASP A 1 100 ? 15.336 15.148 1.266 1 94.25 100 ASP A O 1
ATOM 778 N N . LYS A 1 101 ? 13.867 13.625 0.727 1 93.5 101 LYS A N 1
ATOM 779 C CA . LYS A 1 101 ? 14.719 13.039 -0.302 1 93.5 101 LYS A CA 1
ATOM 780 C C . LYS A 1 101 ? 13.891 12.469 -1.447 1 93.5 101 LYS A C 1
ATOM 782 O O . LYS A 1 101 ? 12.82 11.898 -1.222 1 93.5 101 LYS A O 1
ATOM 787 N N . THR A 1 102 ? 14.305 12.672 -2.65 1 93.81 102 THR A N 1
ATOM 788 C CA . THR A 1 102 ? 13.766 12.047 -3.852 1 93.81 102 THR A CA 1
ATOM 789 C C . THR A 1 102 ? 14.836 11.219 -4.559 1 93.81 102 THR A C 1
ATOM 791 O O . THR A 1 102 ? 15.961 11.68 -4.75 1 93.81 102 THR A O 1
ATOM 794 N N . VAL A 1 103 ? 14.516 9.984 -4.863 1 93.56 103 VAL A N 1
ATOM 795 C CA . VAL A 1 103 ? 15.453 9.055 -5.484 1 93.56 103 VAL A CA 1
ATOM 796 C C . VAL A 1 103 ? 14.898 8.578 -6.824 1 93.56 103 VAL A C 1
ATOM 798 O O . VAL A 1 103 ? 13.719 8.25 -6.934 1 93.56 103 VAL A O 1
ATOM 801 N N . ASP A 1 104 ? 15.727 8.578 -7.895 1 93.38 104 ASP A N 1
ATOM 802 C CA . ASP A 1 104 ? 15.375 7.906 -9.141 1 93.38 104 ASP A CA 1
ATOM 803 C C . ASP A 1 104 ? 15.516 6.395 -9.008 1 93.38 104 ASP A C 1
ATOM 805 O O . ASP A 1 104 ? 16.625 5.875 -8.898 1 93.38 104 ASP A O 1
ATOM 809 N N . ALA A 1 105 ? 14.352 5.719 -9.047 1 91.56 105 ALA A N 1
ATOM 810 C CA . ALA A 1 105 ? 14.414 4.293 -8.734 1 91.56 105 ALA A CA 1
ATOM 811 C C . ALA A 1 105 ? 13.992 3.453 -9.938 1 91.56 105 ALA A C 1
ATOM 813 O O . ALA A 1 105 ? 14.5 2.346 -10.133 1 91.56 105 ALA A O 1
ATOM 814 N N . HIS A 1 106 ? 13.078 3.912 -10.742 1 90.69 106 HIS A N 1
ATOM 815 C CA . HIS A 1 106 ? 12.547 3.156 -11.867 1 90.69 106 HIS A CA 1
ATOM 816 C C . HIS A 1 106 ? 12.477 4.02 -13.125 1 90.69 106 HIS A C 1
ATOM 818 O O . HIS A 1 106 ? 12.328 5.238 -13.039 1 90.69 106 HIS A O 1
ATOM 824 N N . GLU A 1 107 ? 12.625 3.467 -14.297 1 90.94 107 GLU A N 1
ATOM 825 C CA . GLU A 1 107 ? 12.477 4.176 -15.562 1 90.94 107 GLU A CA 1
ATOM 826 C C . GLU A 1 107 ? 11.016 4.469 -15.867 1 90.94 107 GLU A C 1
ATOM 828 O O . GLU A 1 107 ? 10.688 5.484 -16.484 1 90.94 107 GLU A O 1
ATOM 833 N N . GLY A 1 108 ? 10.094 3.67 -15.398 1 90.31 108 GLY A N 1
ATOM 834 C CA . GLY A 1 108 ? 8.648 3.859 -15.484 1 90.31 108 GLY A CA 1
ATOM 835 C C . GLY A 1 108 ? 7.988 3.969 -14.125 1 90.31 108 GLY A C 1
ATOM 836 O O . GLY A 1 108 ? 8.617 4.391 -13.148 1 90.31 108 GLY A O 1
ATOM 837 N N . ASN A 1 109 ? 6.793 3.684 -14.109 1 93 109 ASN A N 1
ATOM 838 C CA . ASN A 1 109 ? 6.047 3.762 -12.859 1 93 109 ASN A CA 1
ATOM 839 C C . ASN A 1 109 ? 6.715 2.951 -11.758 1 93 109 ASN A C 1
ATOM 841 O O . ASN A 1 109 ? 7.102 1.801 -11.969 1 93 109 ASN A O 1
ATOM 845 N N . ALA A 1 110 ? 7.004 3.523 -10.664 1 94.69 110 ALA A N 1
ATOM 846 C CA . ALA A 1 110 ? 7.184 2.752 -9.438 1 94.69 110 ALA A CA 1
ATOM 847 C C . ALA A 1 110 ? 5.84 2.379 -8.82 1 94.69 110 ALA A C 1
ATOM 849 O O . ALA A 1 110 ? 5.219 3.193 -8.133 1 94.69 110 ALA A O 1
ATOM 850 N N . THR A 1 111 ? 5.414 1.202 -8.992 1 95.44 111 THR A N 1
ATOM 851 C CA . THR A 1 111 ? 4.031 0.82 -8.719 1 95.44 111 THR A CA 1
ATOM 852 C C . THR A 1 111 ? 3.83 0.547 -7.234 1 95.44 111 THR A C 1
ATOM 854 O O . THR A 1 111 ? 2.717 0.679 -6.719 1 95.44 111 THR A O 1
ATOM 857 N N . VAL A 1 112 ? 4.875 0.121 -6.59 1 96.94 112 VAL A N 1
ATOM 858 C CA . VAL A 1 112 ? 4.766 -0.246 -5.18 1 96.94 112 VAL A CA 1
ATOM 859 C C . VAL A 1 112 ? 6.113 -0.04 -4.488 1 96.94 112 VAL A C 1
ATOM 861 O O . VAL A 1 112 ? 7.168 -0.228 -5.102 1 96.94 112 VAL A O 1
ATOM 864 N N . GLY A 1 113 ? 6.098 0.354 -3.248 1 96 113 GLY A N 1
ATOM 865 C CA . GLY A 1 113 ? 7.246 0.45 -2.361 1 96 113 GLY A CA 1
ATOM 866 C C . GLY A 1 113 ? 6.914 0.135 -0.916 1 96 113 GLY A C 1
ATOM 867 O O . GLY A 1 113 ? 6.008 0.736 -0.337 1 96 113 GLY A O 1
ATOM 868 N N . LYS A 1 114 ? 7.625 -0.805 -0.303 1 95.12 114 LYS A N 1
ATOM 869 C CA . LYS A 1 114 ? 7.395 -1.213 1.079 1 95.12 114 LYS A CA 1
ATOM 870 C C . LYS A 1 114 ? 8.711 -1.446 1.812 1 95.12 114 LYS A C 1
ATOM 872 O O . LYS A 1 114 ? 9.617 -2.098 1.282 1 95.12 114 LYS A O 1
ATOM 877 N N . TRP A 1 115 ? 8.727 -0.894 2.996 1 92.44 115 TRP A N 1
ATOM 878 C CA . TRP A 1 115 ? 9.781 -1.291 3.928 1 92.44 115 TRP A CA 1
ATOM 879 C C . TRP A 1 115 ? 9.438 -2.619 4.598 1 92.44 115 TRP A C 1
ATOM 881 O O . TRP A 1 115 ? 8.281 -2.877 4.926 1 92.44 115 TRP A O 1
ATOM 891 N N . SER A 1 116 ? 10.531 -3.354 4.77 1 89.75 116 SER A N 1
ATOM 892 C CA . SER A 1 116 ? 10.328 -4.488 5.664 1 89.75 116 SER A CA 1
ATOM 893 C C . SER A 1 116 ? 9.945 -4.023 7.066 1 89.75 116 SER A C 1
ATOM 895 O O . SER A 1 116 ? 10.227 -2.885 7.445 1 89.75 116 SER A O 1
ATOM 897 N N . PRO A 1 117 ? 9.25 -4.941 7.812 1 87.25 117 PRO A N 1
ATOM 898 C CA . PRO A 1 117 ? 8.805 -4.52 9.141 1 87.25 117 PRO A CA 1
ATOM 899 C C . PRO A 1 117 ? 9.945 -4.008 10.016 1 87.25 117 PRO A C 1
ATOM 901 O O . PRO A 1 117 ? 9.75 -3.098 10.82 1 87.25 117 PRO A O 1
ATOM 904 N N . ASP A 1 118 ? 11.102 -4.465 9.828 1 83.94 118 ASP A N 1
ATOM 905 C CA . ASP A 1 118 ? 12.227 -4.047 10.656 1 83.94 118 ASP A CA 1
ATOM 906 C C . ASP A 1 118 ? 12.953 -2.857 10.039 1 83.94 118 ASP A C 1
ATOM 908 O O . ASP A 1 118 ? 13.961 -2.395 10.57 1 83.94 118 ASP A O 1
ATOM 912 N N . GLY A 1 119 ? 12.523 -2.486 8.883 1 87.56 119 GLY A N 1
ATOM 913 C CA . GLY A 1 119 ? 13.055 -1.289 8.25 1 87.56 119 GLY A CA 1
ATOM 914 C C . GLY A 1 119 ? 14.391 -1.514 7.566 1 87.56 119 GLY A C 1
ATOM 915 O O . GLY A 1 119 ? 15.016 -0.565 7.09 1 87.56 119 GLY A O 1
ATOM 916 N N . SER A 1 120 ? 14.789 -2.746 7.422 1 86.81 120 SER A N 1
ATOM 917 C CA . SER A 1 120 ? 16.141 -3.023 6.926 1 86.81 120 SER A CA 1
ATOM 918 C C . SER A 1 120 ? 16.141 -3.16 5.406 1 86.81 120 SER A C 1
ATOM 920 O O . SER A 1 120 ? 17.203 -3.082 4.777 1 86.81 120 SER A O 1
ATOM 922 N N . THR A 1 121 ? 15.047 -3.457 4.895 1 88.44 121 THR A N 1
ATOM 923 C CA . THR A 1 121 ? 14.969 -3.723 3.463 1 88.44 121 THR A CA 1
ATOM 924 C C . THR A 1 121 ? 13.852 -2.906 2.82 1 88.44 121 THR A C 1
ATOM 926 O O . THR A 1 121 ? 12.742 -2.832 3.357 1 88.44 121 THR A O 1
ATOM 929 N N . LEU A 1 122 ? 14.148 -2.252 1.722 1 92 122 LEU A N 1
ATOM 930 C CA . LEU A 1 122 ? 13.156 -1.572 0.899 1 92 122 LEU A CA 1
ATOM 931 C C . LEU A 1 122 ? 12.93 -2.322 -0.408 1 92 122 LEU A C 1
ATOM 933 O O . LEU A 1 122 ? 13.875 -2.57 -1.16 1 92 122 LEU A O 1
ATOM 937 N N . LEU A 1 123 ? 11.719 -2.701 -0.628 1 92.69 123 LEU A N 1
ATOM 938 C CA . LEU A 1 123 ? 11.344 -3.348 -1.88 1 92.69 123 LEU A CA 1
ATOM 939 C C . LEU A 1 123 ? 10.461 -2.428 -2.723 1 92.69 123 LEU A C 1
ATOM 941 O O . LEU A 1 123 ? 9.531 -1.80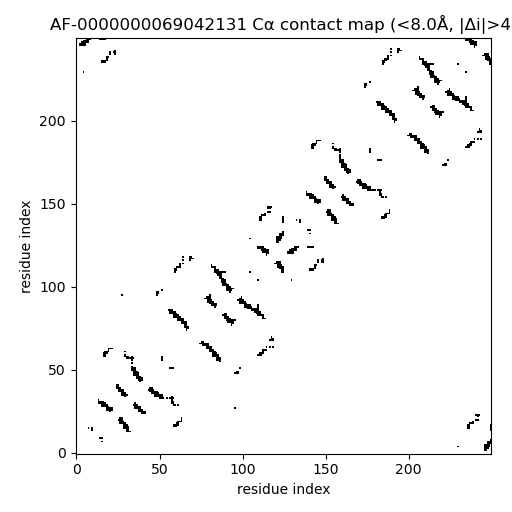5 -2.207 1 92.69 123 LEU A O 1
ATOM 945 N N . THR A 1 124 ? 10.797 -2.311 -3.975 1 94 124 THR A N 1
ATOM 946 C CA . THR A 1 124 ? 9.992 -1.504 -4.887 1 94 124 THR A CA 1
ATOM 947 C C . THR A 1 124 ? 9.688 -2.275 -6.168 1 94 124 THR A C 1
ATOM 949 O O . THR A 1 124 ? 10.422 -3.201 -6.527 1 94 124 THR A O 1
ATOM 952 N N . GLY A 1 125 ? 8.555 -1.997 -6.777 1 90.88 125 GLY A N 1
ATOM 953 C CA . GLY A 1 125 ? 8.148 -2.541 -8.062 1 90.88 125 GLY A CA 1
ATOM 954 C C . GLY A 1 125 ? 7.891 -1.474 -9.109 1 90.88 125 GLY A C 1
ATOM 955 O O . GLY A 1 125 ? 7.738 -0.296 -8.773 1 90.88 125 GLY A O 1
ATOM 956 N N . MET B 1 1 ? 22.438 5.949 4.316 1 33.88 1 MET B N 1
ATOM 957 C CA . MET B 1 1 ? 21.781 4.672 4.555 1 33.88 1 MET B CA 1
ATOM 958 C C . MET B 1 1 ? 21.406 4 3.24 1 33.88 1 MET B C 1
ATOM 960 O O . MET B 1 1 ? 20.766 4.613 2.385 1 33.88 1 MET B O 1
ATOM 964 N N . ARG B 1 2 ? 22.219 3.072 2.705 1 37.91 2 ARG B N 1
ATOM 965 C CA . ARG B 1 2 ? 22.125 2.398 1.415 1 37.91 2 ARG B CA 1
ATOM 966 C C . ARG B 1 2 ? 20.797 1.638 1.293 1 37.91 2 ARG B C 1
ATOM 968 O O . ARG B 1 2 ? 20.516 0.738 2.088 1 37.91 2 ARG B O 1
ATOM 975 N N . PHE B 1 3 ? 19.719 2.369 0.975 1 46.03 3 PHE B N 1
ATOM 976 C CA . PHE B 1 3 ? 18.469 1.664 0.708 1 46.03 3 PHE B CA 1
ATOM 977 C C . PHE B 1 3 ? 18.688 0.539 -0.297 1 46.03 3 PHE B C 1
ATOM 979 O O . PHE B 1 3 ? 19.312 0.743 -1.338 1 46.03 3 PHE B O 1
ATOM 986 N N . LYS B 1 4 ? 18.969 -0.661 0.248 1 49.28 4 LYS B N 1
ATOM 987 C CA . LYS B 1 4 ? 18.984 -1.748 -0.727 1 49.28 4 LYS B CA 1
ATOM 988 C C . LYS B 1 4 ? 17.641 -1.853 -1.449 1 49.28 4 LYS B C 1
ATOM 990 O O . LYS B 1 4 ? 16.625 -2.145 -0.829 1 49.28 4 LYS B O 1
ATOM 995 N N . SER B 1 5 ? 17.406 -0.949 -2.285 1 53.03 5 SER B N 1
ATOM 996 C CA . SER B 1 5 ? 16.219 -1.096 -3.119 1 53.03 5 SER B CA 1
ATOM 997 C C . SER B 1 5 ? 16.266 -2.383 -3.936 1 53.03 5 SER B C 1
ATOM 999 O O . SER B 1 5 ? 17.25 -2.643 -4.633 1 53.03 5 SER B O 1
ATOM 1001 N N . THR B 1 6 ? 15.805 -3.533 -3.326 1 56.38 6 THR B N 1
ATOM 1002 C CA . THR B 1 6 ? 15.672 -4.691 -4.203 1 56.38 6 THR B CA 1
ATOM 1003 C C . THR B 1 6 ? 14.523 -4.496 -5.191 1 56.38 6 THR B C 1
ATOM 1005 O O . THR B 1 6 ? 13.383 -4.258 -4.785 1 56.38 6 THR B O 1
ATOM 1008 N N . ILE B 1 7 ? 14.914 -4.09 -6.355 1 56.38 7 ILE B N 1
ATOM 1009 C CA . ILE B 1 7 ? 13.953 -4.074 -7.449 1 56.38 7 ILE B CA 1
ATOM 1010 C C . ILE B 1 7 ? 13.477 -5.496 -7.738 1 56.38 7 ILE B C 1
ATOM 1012 O O . ILE B 1 7 ? 14.281 -6.418 -7.859 1 56.38 7 ILE B O 1
ATOM 1016 N N . LEU B 1 8 ? 12.242 -5.766 -7.23 1 62.16 8 LEU B N 1
ATOM 1017 C CA . LEU B 1 8 ? 11.727 -7.035 -7.73 1 62.16 8 LEU B CA 1
ATOM 1018 C C . LEU B 1 8 ? 11.742 -7.062 -9.258 1 62.16 8 LEU B C 1
ATOM 1020 O O . LEU B 1 8 ? 11.078 -6.246 -9.906 1 62.16 8 LEU B O 1
ATOM 1024 N N . LYS B 1 9 ? 13.172 -7.344 -9.711 1 53.59 9 LYS B N 1
ATOM 1025 C CA . LYS B 1 9 ? 13.359 -7.48 -11.156 1 53.59 9 LYS B CA 1
ATOM 1026 C C . LYS B 1 9 ? 12.266 -8.344 -11.773 1 53.59 9 LYS B C 1
ATOM 1028 O O . LYS B 1 9 ? 11.945 -9.414 -11.266 1 53.59 9 LYS B O 1
ATOM 1033 N N . ASP B 1 10 ? 11.383 -7.629 -12.5 1 54.91 10 ASP B N 1
ATOM 1034 C CA . ASP B 1 10 ? 10.375 -8.375 -13.242 1 54.91 10 ASP B CA 1
ATOM 1035 C C . ASP B 1 10 ? 11.008 -9.492 -14.062 1 54.91 10 ASP B C 1
ATOM 1037 O O . ASP B 1 10 ? 11.625 -9.234 -15.102 1 54.91 10 ASP B O 1
ATOM 1041 N N . SER B 1 11 ? 11.68 -10.352 -13.422 1 50 11 SER B N 1
ATOM 1042 C CA . SER B 1 11 ? 12.078 -11.422 -14.328 1 50 11 SER B CA 1
ATOM 1043 C C . SER B 1 11 ? 10.898 -11.93 -15.141 1 50 11 SER B C 1
ATOM 1045 O O . SER B 1 11 ? 11.078 -12.562 -16.188 1 50 11 SER B O 1
ATOM 1047 N N . VAL B 1 12 ? 9.711 -11.844 -14.625 1 55.75 12 VAL B N 1
ATOM 1048 C CA . VAL B 1 12 ? 8.547 -12.391 -15.312 1 55.75 12 VAL B CA 1
ATOM 1049 C C . VAL B 1 12 ? 7.852 -11.289 -16.109 1 55.75 12 VAL B C 1
ATOM 1051 O O . VAL B 1 12 ? 7.93 -10.109 -15.742 1 55.75 12 VAL B O 1
ATOM 1054 N N . ASP B 1 13 ? 7.52 -11.531 -17.281 1 63.81 13 ASP B N 1
ATOM 1055 C CA . ASP B 1 13 ? 6.801 -10.727 -18.266 1 63.81 13 ASP B CA 1
ATOM 1056 C C . ASP B 1 13 ? 5.676 -9.93 -17.609 1 63.81 13 ASP B C 1
ATOM 1058 O O . ASP B 1 13 ? 5.012 -9.125 -18.266 1 63.81 13 ASP B O 1
ATOM 1062 N N . GLN B 1 14 ? 5.508 -10.172 -16.297 1 77.69 14 GLN B N 1
ATOM 1063 C CA . GLN B 1 14 ? 4.383 -9.484 -15.656 1 77.69 14 GLN B CA 1
ATOM 1064 C C . GLN B 1 14 ? 4.863 -8.523 -14.578 1 77.69 14 GLN B C 1
ATOM 1066 O O . GLN B 1 14 ? 5.742 -8.867 -13.781 1 77.69 14 GLN B O 1
ATOM 1071 N N . SER B 1 15 ? 4.398 -7.402 -14.578 1 88 15 SER B N 1
ATOM 1072 C CA . SER B 1 15 ? 4.812 -6.34 -13.672 1 88 15 SER B CA 1
ATOM 1073 C C . SER B 1 15 ? 4.27 -6.574 -12.266 1 88 15 SER B C 1
ATOM 1075 O O . SER B 1 15 ? 3.137 -7.027 -12.102 1 88 15 SER B O 1
ATOM 1077 N N . VAL B 1 16 ? 5.125 -6.391 -11.219 1 93.5 16 VAL B N 1
ATOM 1078 C CA . VAL B 1 16 ? 4.684 -6.383 -9.828 1 93.5 16 VAL B CA 1
ATOM 1079 C C . VAL B 1 16 ? 3.834 -5.145 -9.562 1 93.5 16 VAL B C 1
ATOM 1081 O O . VAL B 1 16 ? 4.246 -4.023 -9.875 1 93.5 16 VAL B O 1
ATOM 1084 N N . VAL B 1 17 ? 2.676 -5.355 -8.992 1 95.19 17 VAL B N 1
ATOM 1085 C CA . VAL B 1 17 ? 1.789 -4.211 -8.82 1 95.19 17 VAL B CA 1
ATOM 1086 C C . VAL B 1 17 ? 1.577 -3.932 -7.336 1 95.19 17 VAL B C 1
ATOM 1088 O O . VAL B 1 17 ? 1.317 -2.793 -6.945 1 95.19 17 VAL B O 1
ATOM 1091 N N . CYS B 1 18 ? 1.61 -4.945 -6.516 1 96.69 18 CYS B N 1
ATOM 1092 C CA . CYS B 1 18 ? 1.486 -4.758 -5.078 1 96.69 18 CYS B CA 1
ATOM 1093 C C . CYS B 1 18 ? 2.238 -5.844 -4.316 1 96.69 18 CYS B C 1
ATOM 1095 O O . CYS B 1 18 ? 2.477 -6.93 -4.852 1 96.69 18 CYS B O 1
ATOM 1097 N N . ILE B 1 19 ? 2.662 -5.5 -3.105 1 95.62 19 ILE B N 1
ATOM 1098 C CA . ILE B 1 19 ? 3.389 -6.449 -2.271 1 95.62 19 ILE B CA 1
ATOM 1099 C C . ILE B 1 19 ? 2.957 -6.293 -0.814 1 95.62 19 ILE B C 1
ATOM 1101 O O . ILE B 1 19 ? 2.473 -5.23 -0.414 1 95.62 19 ILE B O 1
ATOM 1105 N N . GLY B 1 20 ? 3.053 -7.285 -0.075 1 94.81 20 GLY B N 1
ATOM 1106 C CA . GLY B 1 20 ? 2.881 -7.273 1.369 1 94.81 20 GLY B CA 1
ATOM 1107 C C . GLY B 1 20 ? 3.861 -8.18 2.092 1 94.81 20 GLY B C 1
ATOM 1108 O O . GLY B 1 20 ? 4.039 -9.336 1.715 1 94.81 20 GLY B O 1
ATOM 1109 N N . TRP B 1 21 ? 4.52 -7.66 3.066 1 91.5 21 TRP B N 1
ATOM 1110 C CA . TRP B 1 21 ? 5.438 -8.445 3.885 1 91.5 21 TRP B CA 1
ATOM 1111 C C . TRP B 1 21 ? 4.676 -9.375 4.824 1 91.5 21 TRP B C 1
ATOM 1113 O O . TRP B 1 21 ? 3.715 -8.953 5.477 1 91.5 21 TRP B O 1
ATOM 1123 N N . THR B 1 22 ? 5.004 -10.648 4.715 1 88.94 22 THR B N 1
ATOM 1124 C CA . THR B 1 22 ? 4.551 -11.633 5.695 1 88.94 22 THR B CA 1
ATOM 1125 C C . THR B 1 22 ? 5.668 -11.969 6.68 1 88.94 22 THR B C 1
ATOM 1127 O O . THR B 1 22 ? 6.504 -12.836 6.41 1 88.94 22 THR B 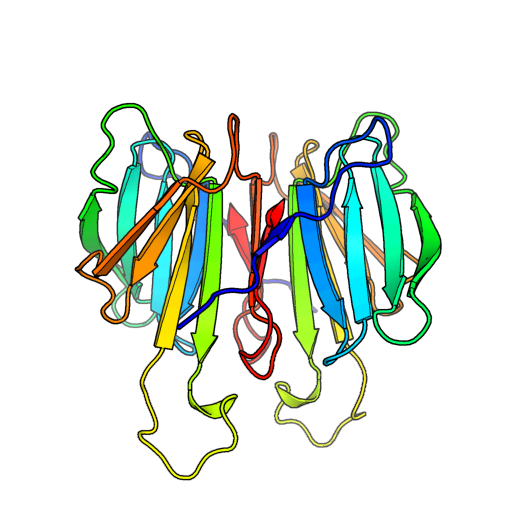O 1
ATOM 1130 N N . GLY B 1 23 ? 5.848 -11.102 7.629 1 85.44 23 GLY B N 1
ATOM 1131 C CA . GLY B 1 23 ? 7.02 -11.156 8.484 1 85.44 23 GLY B CA 1
ATOM 1132 C C . GLY B 1 23 ? 8.227 -10.461 7.891 1 85.44 23 GLY B C 1
ATOM 1133 O O . GLY B 1 23 ? 8.086 -9.547 7.078 1 85.44 23 GLY B O 1
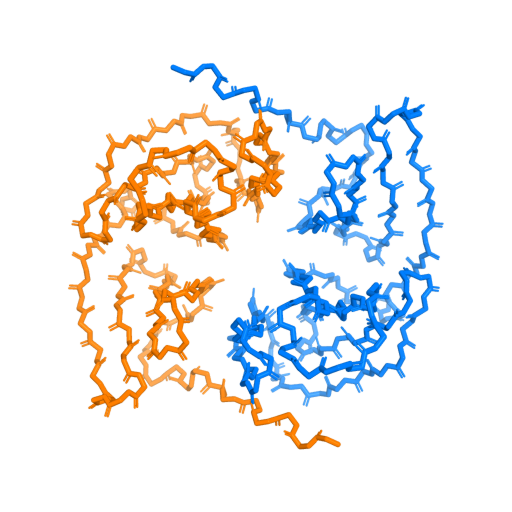ATOM 1134 N N . ASN B 1 24 ? 9.398 -10.852 8.281 1 84.56 24 ASN B N 1
ATOM 1135 C CA . ASN B 1 24 ? 10.602 -10.125 7.871 1 84.56 24 ASN B CA 1
ATOM 1136 C C . ASN B 1 24 ? 11.258 -10.789 6.66 1 84.56 24 ASN B C 1
ATOM 1138 O O . ASN B 1 24 ? 12.109 -10.18 6.004 1 84.56 24 ASN B O 1
ATOM 1142 N N . ASP B 1 25 ? 10.789 -12.008 6.328 1 88.94 25 ASP B N 1
ATOM 1143 C CA . ASP B 1 25 ? 11.594 -12.734 5.352 1 88.94 25 ASP B CA 1
ATOM 1144 C C . ASP B 1 25 ? 10.742 -13.172 4.16 1 88.94 25 ASP B C 1
ATOM 1146 O O . ASP B 1 25 ? 11.258 -13.758 3.205 1 88.94 25 ASP B O 1
ATOM 1150 N N . GLU B 1 26 ? 9.547 -12.922 4.234 1 92.06 26 GLU B N 1
ATOM 1151 C CA . GLU B 1 26 ? 8.672 -13.359 3.152 1 92.06 26 GLU B CA 1
ATOM 1152 C C . GLU B 1 26 ? 7.773 -12.219 2.674 1 92.06 26 GLU B C 1
ATOM 1154 O O . GLU B 1 26 ? 7.41 -11.336 3.459 1 92.06 26 GLU B O 1
ATOM 1159 N N . ILE B 1 27 ? 7.484 -12.375 1.348 1 93.25 27 ILE B N 1
ATOM 1160 C CA . ILE B 1 27 ? 6.637 -11.344 0.766 1 93.25 27 ILE B CA 1
ATOM 1161 C C . ILE B 1 27 ? 5.59 -11.977 -0.141 1 93.25 27 ILE B C 1
ATOM 1163 O O . ILE B 1 27 ? 5.867 -12.969 -0.825 1 93.25 27 ILE B O 1
ATOM 1167 N N . ILE B 1 28 ? 4.387 -11.438 -0.005 1 95.06 28 ILE B N 1
ATOM 1168 C CA . ILE B 1 28 ? 3.352 -11.75 -0.985 1 95.06 28 ILE B CA 1
ATOM 1169 C C . ILE B 1 28 ? 3.434 -10.766 -2.148 1 95.06 28 ILE B C 1
ATOM 1171 O O . ILE B 1 28 ? 3.602 -9.562 -1.941 1 95.06 28 ILE B O 1
ATOM 1175 N N . ILE B 1 29 ? 3.332 -11.297 -3.4 1 94.75 29 ILE B N 1
ATOM 1176 C CA . ILE B 1 29 ? 3.482 -10.492 -4.605 1 94.75 29 ILE B CA 1
ATOM 1177 C C . ILE B 1 29 ? 2.232 -10.617 -5.473 1 94.75 29 ILE B C 1
ATOM 1179 O O . ILE B 1 29 ? 1.821 -11.727 -5.82 1 94.75 29 ILE B O 1
ATOM 1183 N N . GLY B 1 30 ? 1.571 -9.5 -5.672 1 94.75 30 GLY B N 1
ATOM 1184 C CA . GLY B 1 30 ? 0.532 -9.43 -6.688 1 94.75 30 GLY B CA 1
ATOM 1185 C C . GLY B 1 30 ? 1.021 -8.867 -8.008 1 94.75 30 GLY B C 1
ATOM 1186 O O . GLY B 1 30 ? 1.723 -7.852 -8.031 1 94.75 30 GLY B O 1
ATOM 1187 N N . ARG B 1 31 ? 0.618 -9.5 -9.094 1 92.88 31 ARG B N 1
ATOM 1188 C CA . ARG B 1 31 ? 1.09 -9.078 -10.406 1 92.88 31 ARG B CA 1
ATOM 1189 C C . ARG B 1 31 ? -0.076 -8.672 -11.305 1 92.88 31 ARG B C 1
ATOM 1191 O O . ARG B 1 31 ? -1.237 -8.906 -10.961 1 92.88 31 ARG B O 1
ATOM 1198 N N . SER B 1 32 ? 0.312 -8.07 -12.406 1 90.44 32 SER B N 1
ATOM 1199 C CA . SER B 1 32 ? -0.68 -7.508 -13.32 1 90.44 32 SER B CA 1
ATOM 1200 C C . SER B 1 32 ? -1.454 -8.602 -14.047 1 90.44 32 SER B C 1
ATOM 1202 O O . SER B 1 32 ? -2.512 -8.344 -14.617 1 90.44 32 SER B O 1
ATOM 1204 N N . ASP B 1 33 ? -1.035 -9.883 -14.016 1 87.44 33 ASP B N 1
ATOM 1205 C CA . ASP B 1 33 ? -1.757 -10.984 -14.656 1 87.44 33 ASP B CA 1
ATOM 1206 C C . ASP B 1 33 ? -2.691 -11.672 -13.664 1 87.44 33 ASP B C 1
ATOM 1208 O O . ASP B 1 33 ? -3.176 -12.773 -13.922 1 87.44 33 ASP B O 1
ATOM 1212 N N . SER B 1 34 ? -2.871 -11.094 -12.531 1 91.75 34 SER B N 1
ATOM 1213 C CA . SER B 1 34 ? -3.84 -11.508 -11.523 1 91.75 34 SER B CA 1
ATOM 1214 C C . SER B 1 34 ? -3.318 -12.688 -10.711 1 91.75 34 SER B C 1
ATOM 1216 O O . SER B 1 34 ? -4.094 -13.391 -10.062 1 91.75 34 SER B O 1
ATOM 1218 N N . THR B 1 35 ? -2.021 -12.922 -10.758 1 90.38 35 THR B N 1
ATOM 1219 C CA . THR B 1 35 ? -1.441 -13.984 -9.945 1 90.38 35 THR B CA 1
ATOM 1220 C C . THR B 1 35 ? -0.952 -13.43 -8.609 1 90.38 35 THR B C 1
ATOM 1222 O O . THR B 1 35 ? -0.469 -12.297 -8.539 1 90.38 35 THR B O 1
ATOM 1225 N N . LEU B 1 36 ? -1.126 -14.266 -7.621 1 94.25 36 LEU B N 1
ATOM 1226 C CA . LEU B 1 36 ? -0.529 -14.031 -6.309 1 94.25 36 LEU B CA 1
ATOM 1227 C C . LEU B 1 36 ? 0.537 -15.086 -6.004 1 94.25 36 LEU B C 1
ATOM 1229 O O . LEU B 1 36 ? 0.304 -16.281 -6.18 1 94.25 36 LEU B O 1
ATOM 1233 N N . SER B 1 37 ? 1.642 -14.609 -5.648 1 94.38 37 SER B N 1
ATOM 1234 C CA . SER B 1 37 ? 2.73 -15.516 -5.301 1 94.38 37 SER B CA 1
ATOM 1235 C C . SER B 1 37 ? 3.41 -15.094 -4.004 1 94.38 37 SER B C 1
ATOM 1237 O O . SER B 1 37 ? 3.166 -14 -3.496 1 94.38 37 SER B O 1
ATOM 1239 N N . LYS B 1 38 ? 4.133 -16 -3.436 1 94.81 38 LYS B N 1
ATOM 1240 C CA . LYS B 1 38 ? 4.938 -15.75 -2.244 1 94.81 38 LYS B CA 1
ATOM 1241 C C . LYS B 1 38 ? 6.422 -15.961 -2.531 1 94.81 38 LYS B C 1
ATOM 1243 O O . LYS B 1 38 ? 6.809 -16.969 -3.131 1 94.81 38 LYS B O 1
ATOM 1248 N N . TRP B 1 39 ? 7.18 -14.938 -2.129 1 92.88 39 TRP B N 1
ATOM 1249 C CA . TRP B 1 39 ? 8.633 -15.008 -2.262 1 92.88 39 TRP B CA 1
ATOM 1250 C C . TRP B 1 39 ? 9.305 -15.047 -0.894 1 92.88 39 TRP B C 1
ATOM 1252 O O . TRP B 1 39 ? 8.93 -14.289 0.006 1 92.88 39 TRP B O 1
ATOM 1262 N N . SER B 1 40 ? 10.273 -15.945 -0.812 1 90.5 40 SER B N 1
ATOM 1263 C CA . SER B 1 40 ? 11.039 -16.078 0.422 1 90.5 40 SER B CA 1
ATOM 1264 C C . SER B 1 40 ? 12.469 -15.562 0.245 1 90.5 40 SER B C 1
ATOM 1266 O O . SER B 1 40 ? 13.188 -16.016 -0.641 1 90.5 40 SER B O 1
ATOM 1268 N N . GLN B 1 41 ? 12.789 -14.648 1.072 1 85.19 41 GLN B N 1
ATOM 1269 C CA . GLN B 1 41 ? 14.156 -14.141 1.043 1 85.19 41 GLN B CA 1
ATOM 1270 C C . GLN B 1 41 ? 15.156 -15.219 1.441 1 85.19 41 GLN B C 1
ATOM 1272 O O . GLN B 1 41 ? 16.281 -15.25 0.932 1 85.19 41 GLN B O 1
ATOM 1277 N N . ALA B 1 42 ? 14.727 -16.047 2.369 1 86.94 42 ALA B N 1
ATOM 1278 C CA . ALA B 1 42 ? 15.602 -17.078 2.904 1 86.94 42 ALA B CA 1
ATOM 1279 C C . ALA B 1 42 ? 15.891 -18.156 1.854 1 86.94 42 ALA B C 1
ATOM 1281 O O . ALA B 1 42 ? 17.031 -18.578 1.687 1 86.94 42 ALA B O 1
ATOM 1282 N N . THR B 1 43 ? 14.906 -18.578 1.168 1 90.38 43 THR B N 1
ATOM 1283 C CA . THR B 1 43 ? 15.055 -19.688 0.233 1 90.38 43 THR B CA 1
ATOM 1284 C C . THR B 1 43 ? 15.219 -19.172 -1.194 1 90.38 43 THR B C 1
ATOM 1286 O O . THR B 1 43 ? 15.617 -19.922 -2.088 1 90.38 43 THR B O 1
ATOM 1289 N N . LYS B 1 44 ? 14.875 -17.938 -1.441 1 88.38 44 LYS B N 1
ATOM 1290 C CA . LYS B 1 44 ? 14.883 -17.297 -2.754 1 88.38 44 LYS B CA 1
ATOM 1291 C C . LYS B 1 44 ? 13.914 -18 -3.709 1 88.38 44 LYS B C 1
ATOM 1293 O O . LYS B 1 44 ? 14.156 -18.047 -4.918 1 88.38 44 LYS B O 1
ATOM 1298 N N . GLU B 1 45 ? 12.883 -18.562 -3.189 1 91.75 45 GLU B N 1
ATOM 1299 C CA . GLU B 1 45 ? 11.883 -19.266 -3.98 1 91.75 45 GLU B CA 1
ATOM 1300 C C . GLU B 1 45 ? 10.602 -18.453 -4.109 1 91.75 45 GLU B C 1
ATOM 1302 O O . GLU B 1 45 ? 10.188 -17.781 -3.16 1 91.75 45 GLU B O 1
ATOM 1307 N N . ASN B 1 46 ? 10.07 -18.531 -5.27 1 91.31 46 ASN B N 1
ATOM 1308 C CA . ASN B 1 46 ? 8.75 -17.984 -5.555 1 91.31 46 ASN B CA 1
ATOM 1309 C C . ASN B 1 46 ? 7.703 -19.078 -5.727 1 91.31 46 ASN B C 1
ATOM 1311 O O . ASN B 1 46 ? 7.859 -19.969 -6.57 1 91.31 46 ASN B O 1
ATOM 1315 N N . ILE B 1 47 ? 6.73 -19.078 -4.906 1 94.25 47 ILE B N 1
ATOM 1316 C CA . ILE B 1 47 ? 5.676 -20.078 -4.945 1 94.25 47 ILE B CA 1
ATOM 1317 C C . ILE B 1 47 ? 4.348 -19.422 -5.309 1 94.25 47 ILE B C 1
ATOM 1319 O O . ILE B 1 47 ? 3.949 -18.438 -4.691 1 94.25 47 ILE B O 1
ATOM 1323 N N . LYS B 1 48 ? 3.701 -19.984 -6.324 1 93.81 48 LYS B N 1
ATOM 1324 C CA . LYS B 1 48 ? 2.367 -19.5 -6.656 1 93.81 48 LYS B CA 1
ATOM 1325 C C . LYS B 1 48 ? 1.365 -19.844 -5.559 1 93.81 48 LYS B C 1
ATOM 1327 O O . LYS B 1 48 ? 1.344 -20.969 -5.059 1 93.81 48 LYS B O 1
ATOM 1332 N N . LEU B 1 49 ? 0.61 -18.828 -5.188 1 94.44 49 LEU B N 1
ATOM 1333 C CA . LEU B 1 49 ? -0.382 -19.031 -4.141 1 94.44 49 LEU B CA 1
ATOM 1334 C C . LEU B 1 49 ? -1.767 -19.266 -4.738 1 94.44 49 LEU B C 1
ATOM 1336 O O . LEU B 1 49 ? -2.377 -20.312 -4.527 1 94.44 49 LEU B O 1
ATOM 1340 N N . CYS B 1 50 ? -2.311 -18.328 -5.41 1 91.44 50 CYS B N 1
ATOM 1341 C CA . CYS B 1 50 ? -3.611 -18.406 -6.062 1 91.44 50 CYS B CA 1
ATOM 1342 C C . CYS B 1 50 ? -3.771 -17.312 -7.105 1 91.44 50 CYS B C 1
ATOM 1344 O O . CYS B 1 50 ? -2.865 -16.5 -7.305 1 91.44 50 CYS B O 1
ATOM 1346 N N . ASP B 1 51 ? -4.875 -17.484 -7.895 1 90.31 51 ASP B N 1
ATOM 1347 C CA . ASP B 1 51 ? -5.258 -16.438 -8.844 1 90.31 51 ASP B CA 1
ATOM 1348 C C . ASP B 1 51 ? -6.438 -15.625 -8.312 1 90.31 51 ASP B C 1
ATOM 1350 O O . ASP B 1 51 ? -7.359 -16.172 -7.711 1 90.31 51 ASP B O 1
ATOM 1354 N N . ILE B 1 52 ? -6.262 -14.328 -8.516 1 87.5 52 ILE B N 1
ATOM 1355 C CA . ILE B 1 52 ? -7.414 -13.492 -8.195 1 87.5 52 ILE B CA 1
ATOM 1356 C C . ILE B 1 52 ? -8.5 -13.688 -9.25 1 87.5 52 ILE B C 1
ATOM 1358 O O . ILE B 1 52 ? -8.227 -13.656 -10.453 1 87.5 52 ILE B O 1
ATOM 1362 N N . SER B 1 53 ? -9.477 -14.484 -9.07 1 71.25 53 SER B N 1
ATOM 1363 C CA . SER B 1 53 ? -10.484 -15.203 -9.844 1 71.25 53 SER B CA 1
ATOM 1364 C C . SER B 1 53 ? -11.062 -14.328 -10.945 1 71.25 53 SER B C 1
ATOM 1366 O O . SER B 1 53 ? -11.727 -14.82 -11.859 1 71.25 53 SER B O 1
ATOM 1368 N N . ASP B 1 54 ? -11.047 -13.125 -10.852 1 67.5 54 ASP B N 1
ATOM 1369 C CA . ASP B 1 54 ? -11.766 -12.398 -11.898 1 67.5 54 ASP B CA 1
ATOM 1370 C C . ASP B 1 54 ? -10.852 -12.125 -13.094 1 67.5 54 ASP B C 1
ATOM 1372 O O . ASP B 1 54 ? -9.953 -11.289 -13.016 1 67.5 54 ASP B O 1
ATOM 1376 N N . GLU B 1 55 ? -10.891 -13.039 -14.133 1 64.75 55 GLU B N 1
ATOM 1377 C CA . GLU B 1 55 ? -10.031 -13.094 -15.312 1 64.75 55 GLU B CA 1
ATOM 1378 C C . GLU B 1 55 ? -9.758 -11.695 -15.859 1 64.75 55 GLU B C 1
ATOM 1380 O O . GLU B 1 55 ? -8.703 -11.453 -16.438 1 64.75 55 GLU B O 1
ATOM 1385 N N . SER B 1 56 ? -10.625 -10.812 -15.656 1 80.81 56 SER B N 1
ATOM 1386 C CA . SER B 1 56 ? -10.391 -9.508 -16.266 1 80.81 56 SER B CA 1
ATOM 1387 C C . SER B 1 56 ? -9.961 -8.477 -15.234 1 80.81 56 SER B C 1
ATOM 1389 O O . SER B 1 56 ? -9.672 -7.332 -15.578 1 80.81 56 SER B O 1
ATOM 1391 N N . SER B 1 57 ? -9.68 -9.008 -14.086 1 91.19 57 SER B N 1
ATOM 1392 C CA . SER B 1 57 ? -9.312 -8.102 -13.008 1 91.19 57 SER B CA 1
ATOM 1393 C C . SER B 1 57 ? -7.902 -8.391 -12.5 1 91.19 57 SER B C 1
ATOM 1395 O O . SER B 1 57 ? -7.414 -9.516 -12.609 1 91.19 57 SER B O 1
ATOM 1397 N N . TYR B 1 58 ? -7.195 -7.371 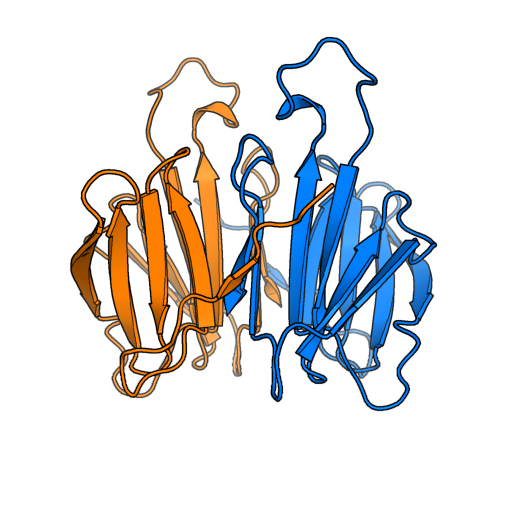-12.195 1 93.75 58 TYR B N 1
ATOM 1398 C CA . TYR B 1 58 ? -5.887 -7.523 -11.57 1 93.75 58 TYR B CA 1
ATOM 1399 C C . TYR B 1 58 ? -5.82 -6.77 -10.25 1 93.75 58 TYR B C 1
ATOM 1401 O O . TYR B 1 58 ? -6.602 -5.848 -10.008 1 93.75 58 TYR B O 1
ATOM 1409 N N . PRO B 1 59 ? -4.902 -7.215 -9.328 1 96.12 59 PRO B N 1
ATOM 1410 C CA . PRO B 1 59 ? -4.758 -6.504 -8.062 1 96.12 59 PRO B CA 1
ATOM 1411 C C . PRO B 1 59 ? -4.133 -5.117 -8.227 1 96.12 59 PRO B C 1
ATOM 1413 O O . PRO B 1 59 ? -3.398 -4.883 -9.188 1 96.12 59 PRO B O 1
ATOM 1416 N N . ILE B 1 60 ? -4.5 -4.223 -7.395 1 96.19 60 ILE B N 1
ATOM 1417 C CA . ILE B 1 60 ? -3.938 -2.879 -7.453 1 96.19 60 ILE B CA 1
ATOM 1418 C C . ILE B 1 60 ? -3.17 -2.586 -6.164 1 96.19 60 ILE B C 1
ATOM 1420 O O . ILE B 1 60 ? -2.047 -2.076 -6.207 1 96.19 60 ILE B O 1
ATOM 1424 N N . ASP B 1 61 ? -3.701 -2.875 -5.027 1 97.56 61 ASP B N 1
ATOM 1425 C CA . ASP B 1 61 ? -3.092 -2.656 -3.719 1 97.56 61 ASP B CA 1
ATOM 1426 C C . ASP B 1 61 ? -3.26 -3.881 -2.822 1 97.56 61 ASP B C 1
ATOM 1428 O O . ASP B 1 61 ? -4.172 -4.684 -3.027 1 97.56 61 ASP B O 1
ATOM 1432 N N . LEU B 1 62 ? -2.332 -4.047 -1.879 1 97.31 62 LEU B N 1
ATOM 1433 C CA . LEU B 1 62 ? -2.307 -5.145 -0.921 1 97.31 62 LEU B CA 1
ATOM 1434 C C . LEU B 1 62 ? -1.938 -4.645 0.471 1 97.31 62 LEU B C 1
ATOM 1436 O O . LEU B 1 62 ? -0.933 -3.951 0.64 1 97.31 62 LEU B O 1
ATOM 1440 N N . HIS B 1 63 ? -2.766 -4.906 1.423 1 96.5 63 HIS B N 1
ATOM 1441 C CA . HIS B 1 63 ? -2.502 -4.551 2.812 1 96.5 63 HIS B CA 1
ATOM 1442 C C . HIS B 1 63 ? -2.58 -5.773 3.719 1 96.5 63 HIS B C 1
ATOM 1444 O O . HIS B 1 63 ? -3.543 -6.539 3.652 1 96.5 63 HIS B O 1
ATOM 1450 N N . MET B 1 64 ? -1.524 -5.91 4.469 1 93 64 MET B N 1
ATOM 1451 C CA . MET B 1 64 ? -1.485 -6.98 5.461 1 93 64 MET B CA 1
ATOM 1452 C C . MET B 1 64 ? -1.766 -6.434 6.859 1 93 64 MET B C 1
ATOM 1454 O O . MET B 1 64 ? -1.066 -5.535 7.328 1 93 64 MET B O 1
ATOM 1458 N N . LEU B 1 65 ? -2.814 -6.926 7.469 1 89.62 65 LEU B N 1
ATOM 1459 C CA . LEU B 1 65 ? -3.084 -6.582 8.859 1 89.62 65 LEU B CA 1
ATOM 1460 C C . LEU B 1 65 ? -2.639 -7.703 9.797 1 89.62 65 LEU B C 1
ATOM 1462 O O . LEU B 1 65 ? -3.123 -8.828 9.688 1 89.62 65 LEU B O 1
ATOM 1466 N N . SER B 1 66 ? -1.623 -7.406 10.648 1 76.94 66 SER B N 1
ATOM 1467 C CA . SER B 1 66 ? -1.117 -8.422 11.57 1 76.94 66 SER B CA 1
ATOM 1468 C C . SER B 1 66 ? -1.919 -8.445 12.867 1 76.94 66 SER B C 1
ATOM 1470 O O . SER B 1 66 ? -2.451 -7.414 13.289 1 76.94 66 SER B O 1
ATOM 1472 N N . SER B 1 67 ? -2.309 -9.633 13.312 1 63.94 67 SER B N 1
ATOM 1473 C CA . SER B 1 67 ? -3.041 -9.844 14.555 1 63.94 67 SER B CA 1
ATOM 1474 C C . SER B 1 67 ? -2.359 -9.141 15.727 1 63.94 67 SER B C 1
ATOM 1476 O O . SER B 1 67 ? -3.014 -8.781 16.703 1 63.94 67 SER B O 1
ATOM 1478 N N . THR B 1 68 ? -0.98 -9.211 15.781 1 56.91 68 THR B N 1
ATOM 1479 C CA . THR B 1 68 ? -0.377 -8.562 16.938 1 56.91 68 THR B CA 1
ATOM 1480 C C . THR B 1 68 ? -0.888 -7.137 17.094 1 56.91 68 THR B C 1
ATOM 1482 O O . THR B 1 68 ? -0.839 -6.562 18.188 1 56.91 68 THR B O 1
ATOM 1485 N N . GLN B 1 69 ? -1.224 -6.555 16.016 1 52.88 69 GLN B N 1
ATOM 1486 C CA . GLN B 1 69 ? -1.793 -5.215 16.094 1 52.88 69 GLN B CA 1
ATOM 1487 C C . GLN B 1 69 ? -3.158 -5.234 16.781 1 52.88 69 GLN B C 1
ATOM 1489 O O . GLN B 1 69 ? -3.623 -4.203 17.281 1 52.88 69 GLN B O 1
ATOM 1494 N N . ARG B 1 70 ? -3.779 -6.445 16.719 1 49.38 70 ARG B N 1
ATOM 1495 C CA . ARG B 1 70 ? -5.051 -6.551 17.422 1 49.38 70 ARG B CA 1
ATOM 1496 C C . ARG B 1 70 ? -4.828 -6.758 18.922 1 49.38 70 ARG B C 1
ATOM 1498 O O . ARG B 1 70 ? -4.008 -7.59 19.328 1 49.38 70 ARG B O 1
ATOM 1505 N N . LEU B 1 71 ? -4.883 -5.75 19.766 1 43.44 71 LEU B N 1
ATOM 1506 C CA . LEU B 1 71 ? -4.742 -5.805 21.219 1 43.44 71 LEU B CA 1
ATOM 1507 C C . LEU B 1 71 ? -5.32 -7.105 21.766 1 43.44 71 LEU B C 1
ATOM 1509 O O . LEU B 1 71 ? -5.172 -7.398 22.953 1 43.44 71 LEU B O 1
ATOM 1513 N N . THR B 1 72 ? -6.418 -7.574 21.359 1 42.88 72 THR B N 1
ATOM 1514 C CA . THR B 1 72 ? -7.062 -8.57 22.203 1 42.88 72 THR B CA 1
ATOM 1515 C C . THR B 1 72 ? -6.234 -9.852 22.266 1 42.88 72 THR B C 1
ATOM 1517 O O . THR B 1 72 ? -5.465 -10.141 21.344 1 42.88 72 THR B O 1
ATOM 1520 N N . ASN B 1 73 ? -6.211 -10.461 23.562 1 41.16 73 ASN B N 1
ATOM 1521 C CA . ASN B 1 73 ? -5.656 -11.734 23.984 1 41.16 73 ASN B CA 1
ATOM 1522 C C . ASN B 1 73 ? -5.703 -12.773 22.875 1 41.16 73 ASN B C 1
ATOM 1524 O O . ASN B 1 73 ? -5.496 -13.969 23.109 1 41.16 73 ASN B O 1
ATOM 1528 N N . LYS B 1 74 ? -6.559 -12.531 21.938 1 40.66 74 LYS B N 1
ATOM 1529 C CA . LYS B 1 74 ? -6.785 -13.742 21.156 1 40.66 74 LYS B CA 1
ATOM 1530 C C . LYS B 1 74 ? -5.543 -14.117 20.359 1 40.66 74 LYS B C 1
ATOM 1532 O O . LYS B 1 74 ? -4.574 -13.352 20.312 1 40.66 74 LYS B O 1
ATOM 1537 N N . THR B 1 75 ? -5.668 -14.992 19.125 1 42.38 75 THR B N 1
ATOM 1538 C CA . THR B 1 75 ? -4.727 -15.867 18.438 1 42.38 75 THR B CA 1
ATOM 1539 C C . THR B 1 75 ? -3.643 -15.055 17.734 1 42.38 75 THR B C 1
ATOM 1541 O O . THR B 1 75 ? -3.936 -14.25 16.844 1 42.38 75 THR B O 1
ATOM 1544 N N . VAL B 1 76 ? -2.555 -14.82 18.141 1 46.41 76 VAL B N 1
ATOM 1545 C CA . VAL B 1 76 ? -1.218 -14.555 17.625 1 46.41 76 VAL B CA 1
ATOM 1546 C C . VAL B 1 76 ? -1.061 -15.188 16.234 1 46.41 76 VAL B C 1
ATOM 1548 O O . VAL B 1 76 ? -1.321 -16.375 16.062 1 46.41 76 VAL B O 1
ATOM 1551 N N . GLY B 1 77 ? -1.003 -14.43 15.203 1 54.09 77 GLY B N 1
ATOM 1552 C CA . GLY B 1 77 ? -0.564 -15.086 13.977 1 54.09 77 GLY B CA 1
ATOM 1553 C C . GLY B 1 77 ? -1.517 -14.883 12.82 1 54.09 77 GLY B C 1
ATOM 1554 O O . GLY B 1 77 ? -1.212 -15.258 11.688 1 54.09 77 GLY B O 1
ATOM 1555 N N . ILE B 1 78 ? -2.725 -14.508 13.227 1 55.09 78 ILE B N 1
ATOM 1556 C CA . ILE B 1 78 ? -3.623 -14.469 12.078 1 55.09 78 ILE B CA 1
ATOM 1557 C C . ILE B 1 78 ? -3.455 -13.148 11.328 1 55.09 78 ILE B C 1
ATOM 1559 O O . ILE B 1 78 ? -3.559 -12.07 11.93 1 55.09 78 ILE B O 1
ATOM 1563 N N . GLU B 1 79 ? -2.898 -13.109 10.188 1 75.56 79 GLU B N 1
ATOM 1564 C CA . GLU B 1 79 ? -2.785 -11.984 9.266 1 75.56 79 GLU B CA 1
ATOM 1565 C C . GLU B 1 79 ? -3.99 -11.914 8.336 1 75.56 79 GLU B C 1
ATOM 1567 O O . GLU B 1 79 ? -4.582 -12.938 7.996 1 75.56 79 GLU B O 1
ATOM 1572 N N . GLN B 1 80 ? -4.711 -10.805 8.359 1 89.75 80 GLN B N 1
ATOM 1573 C CA . GLN B 1 80 ? -5.695 -10.547 7.316 1 89.75 80 GLN B CA 1
ATOM 1574 C C . GLN B 1 80 ? -5.066 -9.812 6.137 1 89.75 80 GLN B C 1
ATOM 1576 O O . GLN B 1 80 ? -4.332 -8.844 6.324 1 89.75 80 GLN B O 1
ATOM 1581 N N . ILE B 1 81 ? -5.312 -10.43 4.941 1 95.12 81 ILE B N 1
ATOM 1582 C CA . ILE B 1 81 ? -4.82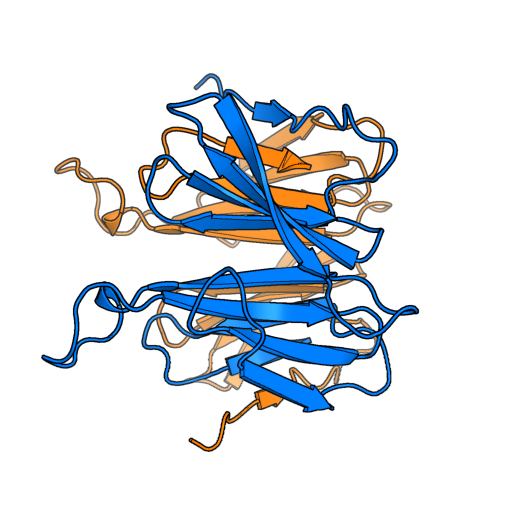4 -9.812 3.715 1 95.12 81 ILE B CA 1
ATOM 1583 C C . ILE B 1 81 ? -5.984 -9.156 2.971 1 95.12 81 ILE B C 1
ATOM 1585 O O . ILE B 1 81 ? -7.035 -9.773 2.779 1 95.12 81 ILE B O 1
ATOM 1589 N N . LEU B 1 82 ? -5.836 -7.938 2.668 1 96.12 82 LEU B N 1
ATOM 1590 C CA . LEU B 1 82 ? -6.762 -7.188 1.828 1 96.12 82 LEU B CA 1
ATOM 1591 C C . LEU B 1 82 ? -6.137 -6.875 0.472 1 96.12 82 LEU B C 1
ATOM 1593 O O . LEU B 1 82 ? -5.023 -6.352 0.403 1 96.12 82 LEU B O 1
ATOM 1597 N N . ILE B 1 83 ? -6.812 -7.242 -0.604 1 96.62 83 ILE B N 1
ATOM 1598 C CA . ILE B 1 83 ? -6.371 -6.934 -1.96 1 96.62 83 ILE B CA 1
ATOM 1599 C C . ILE B 1 83 ? -7.445 -6.117 -2.676 1 96.62 83 ILE B C 1
ATOM 1601 O O . ILE B 1 83 ? -8.609 -6.516 -2.719 1 96.62 83 ILE B O 1
ATOM 1605 N N . THR B 1 84 ? -7.066 -4.922 -3.119 1 96.62 84 THR B N 1
ATOM 1606 C CA . THR B 1 84 ? -7.961 -4.172 -3.994 1 96.62 84 THR B CA 1
ATOM 1607 C C . THR B 1 84 ? -7.707 -4.523 -5.457 1 96.62 84 THR B C 1
ATOM 1609 O O . THR B 1 84 ? -6.648 -5.059 -5.797 1 96.62 84 THR B O 1
ATOM 1612 N N . SER B 1 85 ? -8.664 -4.234 -6.312 1 96.12 85 SER B N 1
ATOM 1613 C CA . SER B 1 85 ? -8.523 -4.707 -7.684 1 96.12 85 SER B CA 1
ATOM 1614 C C . SER B 1 85 ? -9.031 -3.672 -8.68 1 96.12 85 SER B C 1
ATOM 1616 O O . SER B 1 85 ? -9.672 -2.693 -8.297 1 96.12 85 SER B O 1
ATOM 1618 N N . SER B 1 86 ? -8.734 -3.939 -9.938 1 95.06 86 SER B N 1
ATOM 1619 C CA . SER B 1 86 ? -9.109 -3.061 -11.047 1 95.06 86 SER B CA 1
ATOM 1620 C C . SER B 1 86 ? -10.594 -3.174 -11.359 1 95.06 86 SER B C 1
ATOM 1622 O O . SER B 1 86 ? -11.148 -2.336 -12.07 1 95.06 86 SER B O 1
ATOM 1624 N N . SER B 1 87 ? -11.242 -4.184 -10.828 1 93.62 87 SER B N 1
ATOM 1625 C CA . SER B 1 87 ? -12.68 -4.32 -11.031 1 93.62 87 SER B CA 1
ATOM 1626 C C . SER B 1 87 ? -13.469 -3.637 -9.914 1 93.62 87 SER B C 1
ATOM 1628 O O . SER B 1 87 ? -14.695 -3.668 -9.906 1 93.62 87 SER B O 1
ATOM 1630 N N . GLY B 1 88 ? -12.773 -3.098 -9.016 1 93.19 88 GLY B N 1
ATOM 1631 C CA . GLY B 1 88 ? -13.438 -2.432 -7.906 1 93.19 88 GLY B CA 1
ATOM 1632 C C . GLY B 1 88 ? -13.758 -3.365 -6.754 1 93.19 88 GLY B C 1
ATOM 1633 O O . GLY B 1 88 ? -14.312 -2.941 -5.742 1 93.19 88 GLY B O 1
ATOM 1634 N N . LYS B 1 89 ? -13.359 -4.586 -6.859 1 94.44 89 LYS B N 1
ATOM 1635 C CA . LYS B 1 89 ? -13.633 -5.574 -5.82 1 94.44 89 LYS B CA 1
ATOM 1636 C C . LYS B 1 89 ? -12.516 -5.59 -4.777 1 94.44 89 LYS B C 1
ATOM 1638 O O . LYS B 1 89 ? -11.359 -5.297 -5.09 1 94.44 89 LYS B O 1
ATOM 1643 N N . LEU B 1 90 ? -12.93 -5.93 -3.582 1 95.38 90 LEU B N 1
ATOM 1644 C CA . LEU B 1 90 ? -12.008 -6.219 -2.49 1 95.38 90 LEU B CA 1
ATOM 1645 C C . LEU B 1 90 ? -11.961 -7.715 -2.203 1 95.38 90 LEU B C 1
ATOM 1647 O O . LEU B 1 90 ? -13 -8.367 -2.096 1 95.38 90 LEU B O 1
ATOM 1651 N N . HIS B 1 91 ? -10.781 -8.242 -2.168 1 95.62 91 HIS B N 1
ATOM 1652 C CA . HIS B 1 91 ? -10.578 -9.641 -1.805 1 95.62 91 HIS B CA 1
ATOM 1653 C C . HIS B 1 91 ? -9.945 -9.766 -0.422 1 95.62 91 HIS B C 1
ATOM 1655 O O . HIS B 1 91 ? -8.914 -9.156 -0.149 1 95.62 91 HIS B O 1
ATOM 1661 N N . LEU B 1 92 ? -10.656 -10.547 0.404 1 95.19 92 LEU B N 1
ATOM 1662 C CA . LEU B 1 92 ? -10.188 -10.773 1.768 1 95.19 92 LEU B CA 1
ATOM 1663 C C . LEU B 1 92 ? -9.688 -12.203 1.939 1 95.19 92 LEU B C 1
ATOM 1665 O O . LEU B 1 92 ? -10.344 -13.148 1.497 1 95.19 92 LEU B O 1
ATOM 1669 N N . MET B 1 93 ? -8.484 -12.25 2.51 1 94.12 93 MET B N 1
ATOM 1670 C CA . MET B 1 93 ? -7.859 -13.555 2.736 1 94.12 93 MET B CA 1
ATOM 1671 C C . MET B 1 93 ? -7.387 -13.688 4.18 1 94.12 93 MET B C 1
ATOM 1673 O O . MET B 1 93 ? -6.676 -12.812 4.688 1 94.12 93 MET B O 1
ATOM 1677 N N . SER B 1 94 ? -7.727 -14.82 4.855 1 91.31 94 SER B N 1
ATOM 1678 C CA . SER B 1 94 ? -7.184 -15.148 6.168 1 91.31 94 SER B CA 1
ATOM 1679 C C . SER B 1 94 ? -5.996 -16.094 6.059 1 91.31 94 SER B C 1
ATOM 1681 O O . SER B 1 94 ? -5.223 -16.234 7.008 1 91.31 94 SER B O 1
ATOM 1683 N N . LYS B 1 95 ? -6 -16.812 4.934 1 90.38 95 LYS B N 1
ATOM 1684 C CA . LYS B 1 95 ? -4.848 -17.609 4.516 1 90.38 95 LYS B CA 1
ATOM 1685 C C . LYS B 1 95 ? -4.297 -17.109 3.182 1 90.38 95 LYS B C 1
ATOM 1687 O O . LYS B 1 95 ? -5.043 -16.594 2.348 1 90.38 95 LYS B O 1
ATOM 1692 N N . ILE B 1 96 ? -3 -17.25 2.955 1 87.81 96 ILE B N 1
ATOM 1693 C CA . ILE B 1 96 ? -2.342 -16.625 1.815 1 87.81 96 ILE B CA 1
ATOM 1694 C C . ILE B 1 96 ? -2.688 -17.391 0.536 1 87.81 96 ILE B C 1
ATOM 1696 O O . ILE B 1 96 ? -2.449 -16.891 -0.569 1 87.81 96 ILE B O 1
ATOM 1700 N N . ASN B 1 97 ? -3.316 -18.609 0.622 1 90 97 ASN B N 1
ATOM 1701 C CA . ASN B 1 97 ? -3.518 -19.391 -0.584 1 90 97 ASN B CA 1
ATOM 1702 C C . ASN B 1 97 ? -4.992 -19.484 -0.96 1 90 97 ASN B C 1
ATOM 1704 O O . ASN B 1 97 ? -5.375 -20.281 -1.812 1 90 97 ASN B O 1
ATOM 1708 N N . LYS B 1 98 ? -5.754 -18.688 -0.277 1 91.88 98 LYS B N 1
ATOM 1709 C CA . LYS B 1 98 ? -7.188 -18.781 -0.54 1 91.88 98 LYS B CA 1
ATOM 1710 C C . LYS B 1 98 ? -7.883 -17.453 -0.309 1 91.88 98 LYS B C 1
ATOM 1712 O O . LYS B 1 98 ? -7.664 -16.797 0.714 1 91.88 98 LYS B O 1
ATOM 1717 N N . ILE B 1 99 ? -8.789 -17.109 -1.291 1 93.5 99 ILE B N 1
ATOM 1718 C CA . ILE B 1 99 ? -9.641 -15.945 -1.1 1 93.5 99 ILE B CA 1
ATOM 1719 C C . ILE B 1 99 ? -10.859 -16.328 -0.267 1 93.5 99 ILE B C 1
ATOM 1721 O O . ILE B 1 99 ? -11.656 -17.188 -0.674 1 93.5 99 ILE B O 1
ATOM 1725 N N . ASP B 1 100 ? -11.031 -15.695 0.851 1 94.38 100 ASP B N 1
ATOM 1726 C CA . ASP B 1 100 ? -12.141 -16.016 1.744 1 94.38 100 ASP B CA 1
ATOM 1727 C C . ASP B 1 100 ? -13.414 -15.281 1.312 1 94.38 100 ASP B C 1
ATOM 1729 O O . ASP B 1 100 ? -14.516 -15.828 1.405 1 94.38 100 ASP B O 1
ATOM 1733 N N . LYS B 1 101 ? -13.258 -14.094 0.934 1 93.5 101 LYS B N 1
ATOM 1734 C CA . LYS B 1 101 ? -14.406 -13.242 0.643 1 93.5 101 LYS B CA 1
ATOM 1735 C C . LYS B 1 101 ? -14.07 -12.211 -0.434 1 93.5 101 LYS B C 1
ATOM 1737 O O . LYS B 1 101 ? -12.953 -11.68 -0.464 1 93.5 101 LYS B O 1
ATOM 1742 N N . THR B 1 102 ? -14.93 -12 -1.346 1 93.81 102 THR B N 1
ATOM 1743 C CA . THR B 1 102 ? -14.875 -10.922 -2.334 1 93.81 102 THR B CA 1
ATOM 1744 C C . THR B 1 102 ? -16.062 -9.984 -2.184 1 93.81 102 THR B C 1
ATOM 1746 O O . THR B 1 102 ? -17.203 -10.438 -2.061 1 93.81 102 THR B O 1
ATOM 1749 N N . VAL B 1 103 ? -15.805 -8.695 -2.104 1 93.62 103 VAL B N 1
ATOM 1750 C CA . VAL B 1 103 ? -16.828 -7.684 -1.891 1 93.62 103 VAL B CA 1
ATOM 1751 C C . VAL B 1 103 ? -16.828 -6.691 -3.053 1 93.62 103 VAL B C 1
ATOM 1753 O O . VAL B 1 103 ? -15.766 -6.246 -3.494 1 93.62 103 VAL B O 1
ATOM 1756 N N . ASP B 1 104 ? -18.016 -6.383 -3.619 1 93.25 104 ASP B N 1
ATOM 1757 C CA . ASP B 1 104 ? -18.141 -5.266 -4.551 1 93.25 104 ASP B CA 1
ATOM 1758 C C . ASP B 1 104 ? -18.094 -3.93 -3.812 1 93.25 104 ASP B C 1
ATOM 1760 O O . ASP B 1 104 ? -19.016 -3.588 -3.074 1 93.25 104 ASP B O 1
ATOM 1764 N N . ALA B 1 105 ? -17 -3.186 -4.059 1 91.56 105 ALA B N 1
ATOM 1765 C CA . ALA B 1 105 ? -16.797 -1.997 -3.234 1 91.56 105 ALA B CA 1
ATOM 1766 C C . ALA B 1 105 ? -16.844 -0.729 -4.082 1 91.56 105 ALA B C 1
ATOM 1768 O O . ALA B 1 105 ? -17.312 0.317 -3.629 1 91.56 105 ALA B O 1
ATOM 1769 N N . HIS B 1 106 ? -16.344 -0.762 -5.285 1 90.5 106 HIS B N 1
ATOM 1770 C CA . HIS B 1 106 ? -16.25 0.406 -6.152 1 90.5 106 HIS B CA 1
ATOM 1771 C C . HIS B 1 106 ? -16.766 0.093 -7.555 1 90.5 106 HIS B C 1
ATOM 1773 O O . HIS B 1 106 ? -16.703 -1.056 -8 1 90.5 106 HIS B O 1
ATOM 1779 N N . GLU B 1 107 ? -17.312 1.027 -8.258 1 90.88 107 GLU B N 1
ATOM 1780 C CA . GLU B 1 107 ? -17.75 0.86 -9.641 1 90.88 107 GLU B CA 1
ATOM 1781 C C . GLU B 1 107 ? -16.547 0.822 -10.586 1 90.88 107 GLU B C 1
ATOM 1783 O O . GLU B 1 107 ? -16.578 0.126 -11.609 1 90.88 107 GLU B O 1
ATOM 178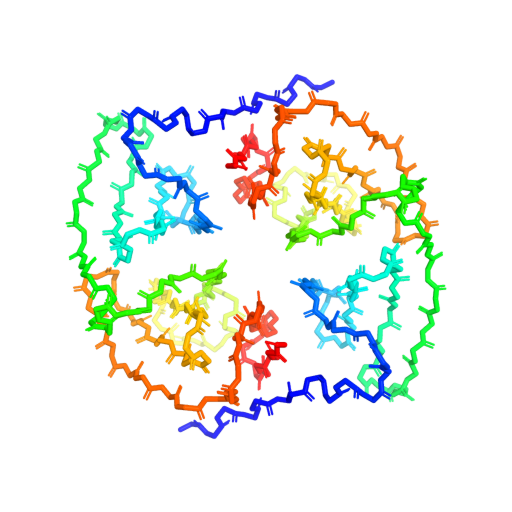8 N N . GLY B 1 108 ? -15.461 1.478 -10.281 1 90.12 108 GLY B N 1
ATOM 1789 C CA . GLY B 1 108 ? -14.195 1.448 -11 1 90.12 108 GLY B CA 1
ATOM 1790 C C . GLY B 1 108 ? -13.055 0.889 -10.172 1 90.12 108 GLY B C 1
ATOM 1791 O O . GLY B 1 108 ? -13.273 0.068 -9.281 1 90.12 108 GLY B O 1
ATOM 1792 N N . ASN B 1 109 ? -11.945 1.257 -10.531 1 93.12 109 ASN B N 1
ATOM 1793 C CA . ASN B 1 109 ? -10.766 0.778 -9.82 1 93.12 109 ASN B CA 1
ATOM 1794 C C . ASN B 1 109 ? -10.867 1.049 -8.32 1 93.12 109 ASN B C 1
ATOM 1796 O O . ASN B 1 109 ? -11.203 2.16 -7.906 1 93.12 109 ASN B O 1
ATOM 1800 N N . ALA B 1 110 ? -10.734 0.094 -7.5 1 94.69 110 ALA B N 1
ATOM 1801 C CA . ALA B 1 110 ? -10.344 0.325 -6.109 1 94.69 110 ALA B CA 1
ATOM 1802 C C . ALA B 1 110 ? -8.836 0.545 -5.992 1 94.69 110 ALA B C 1
ATOM 1804 O O . ALA B 1 110 ? -8.062 -0.414 -5.973 1 94.69 110 ALA B O 1
ATOM 1805 N N . THR B 1 111 ? -8.43 1.73 -5.871 1 95.44 111 THR B N 1
ATOM 1806 C CA . THR B 1 111 ? -7.031 2.098 -6.055 1 95.44 111 THR B CA 1
ATOM 1807 C C . THR B 1 111 ? -6.227 1.802 -4.793 1 95.44 111 THR B C 1
ATOM 1809 O O . THR B 1 111 ? -5.012 1.586 -4.859 1 95.44 111 THR B O 1
ATOM 1812 N N . VAL B 1 112 ? -6.871 1.865 -3.676 1 96.88 112 VAL B N 1
ATOM 1813 C CA . VAL B 1 112 ? -6.18 1.676 -2.406 1 96.88 112 VAL B CA 1
ATOM 1814 C C . VAL B 1 112 ? -7.148 1.112 -1.369 1 96.88 112 VAL B C 1
ATOM 1816 O O . VAL B 1 112 ? -8.336 1.433 -1.385 1 96.88 112 VAL B O 1
ATOM 1819 N N . GLY B 1 113 ? -6.66 0.282 -0.472 1 95.94 113 GLY B N 1
ATOM 1820 C CA . GLY B 1 113 ? -7.363 -0.236 0.69 1 95.94 113 GLY B CA 1
ATOM 1821 C C . GLY B 1 113 ? -6.461 -0.463 1.886 1 95.94 113 GLY B C 1
ATOM 1822 O O . GLY B 1 113 ? -5.445 -1.155 1.78 1 95.94 113 GLY B O 1
ATOM 1823 N N . LYS B 1 114 ? -6.797 0.11 3.021 1 95.19 114 LYS B N 1
ATOM 1824 C CA . LYS B 1 114 ? -6.004 -0.015 4.242 1 95.19 114 LYS B CA 1
ATOM 1825 C C . LYS B 1 114 ? -6.898 -0.182 5.465 1 95.19 114 LYS B C 1
ATOM 1827 O O . LYS B 1 114 ? -7.887 0.541 5.621 1 95.19 114 LYS B O 1
ATOM 1832 N N . TRP B 1 115 ? -6.488 -1.129 6.262 1 92.38 115 TRP B N 1
ATOM 1833 C CA . TRP B 1 115 ? -7.039 -1.197 7.609 1 92.38 115 TRP B CA 1
ATOM 1834 C C . TRP B 1 115 ? -6.355 -0.193 8.531 1 92.38 115 TRP B C 1
ATOM 1836 O O . TRP B 1 115 ? -5.145 0.028 8.43 1 92.38 115 TRP B O 1
ATOM 1846 N N . SER B 1 116 ? -7.227 0.322 9.398 1 89.69 116 SER B N 1
ATOM 1847 C CA . SER B 1 116 ? -6.586 1.05 10.484 1 89.69 116 SER B CA 1
ATOM 1848 C C . SER B 1 116 ? -5.711 0.126 11.328 1 89.69 116 SER B C 1
ATOM 1850 O O . SER B 1 116 ? -5.902 -1.092 11.328 1 89.69 116 SER B O 1
ATOM 1852 N N . PRO B 1 117 ? -4.707 0.754 12.008 1 87.12 117 PRO B N 1
ATOM 1853 C CA . PRO B 1 117 ? -3.797 -0.097 12.781 1 87.12 117 PRO B CA 1
ATOM 1854 C C . PRO B 1 117 ? -4.531 -0.994 13.773 1 87.12 117 PRO B C 1
ATOM 1856 O O . PRO B 1 117 ? -4.098 -2.121 14.023 1 87.12 117 PRO B O 1
ATOM 1859 N N . ASP B 1 118 ? -5.625 -0.596 14.266 1 84.06 118 ASP B N 1
ATOM 1860 C CA . ASP B 1 118 ? -6.348 -1.391 15.258 1 84.06 118 ASP B CA 1
ATOM 1861 C C . ASP B 1 118 ? -7.363 -2.314 14.586 1 84.06 118 ASP B C 1
ATOM 1863 O O . ASP B 1 118 ? -8.102 -3.027 15.266 1 84.06 118 ASP B O 1
ATOM 1867 N N . GLY B 1 119 ? -7.477 -2.195 13.312 1 87.75 119 GLY B N 1
ATOM 1868 C CA . GLY B 1 119 ? -8.305 -3.107 12.547 1 87.75 119 GLY B CA 1
ATOM 1869 C C . GLY B 1 119 ? -9.781 -2.754 12.594 1 87.75 119 GLY B C 1
ATOM 1870 O O . GLY B 1 119 ? -10.625 -3.502 12.094 1 87.75 119 GLY B O 1
ATOM 1871 N N . SER B 1 120 ? -10.094 -1.585 13.094 1 86.81 120 SER B N 1
ATOM 1872 C CA . SER B 1 120 ? -11.492 -1.249 13.32 1 86.81 120 SER B CA 1
ATOM 1873 C C . SER B 1 120 ? -12.102 -0.551 12.109 1 86.81 120 SER B C 1
ATOM 1875 O O . SER B 1 120 ? -13.32 -0.47 11.977 1 86.81 120 SER B O 1
ATOM 1877 N N . THR B 1 121 ? -11.273 -0.005 11.344 1 88.38 121 THR B N 1
ATOM 1878 C CA . THR B 1 121 ? -11.75 0.787 10.211 1 88.38 121 THR B CA 1
ATOM 1879 C C . THR B 1 121 ? -11.055 0.367 8.922 1 88.38 121 THR B C 1
ATOM 1881 O O . THR B 1 121 ? -9.836 0.192 8.898 1 88.38 121 THR B O 1
ATOM 1884 N N . LEU B 1 122 ? -11.828 0.138 7.879 1 92.06 122 LEU B N 1
ATOM 1885 C CA . LEU B 1 122 ? -11.312 -0.101 6.535 1 92.06 122 LEU B CA 1
ATOM 1886 C C . LEU B 1 122 ? -11.562 1.102 5.633 1 92.06 122 LEU B C 1
ATOM 1888 O O . LEU B 1 122 ? -12.703 1.536 5.477 1 92.06 122 LEU B O 1
ATOM 1892 N N . LEU B 1 123 ? -10.5 1.645 5.109 1 92.56 123 LEU B N 1
ATOM 1893 C CA . LEU B 1 123 ? -10.602 2.744 4.156 1 92.56 123 LEU B CA 1
ATOM 1894 C C . LEU B 1 123 ? -10.219 2.283 2.754 1 92.56 123 LEU B C 1
ATOM 1896 O O . LEU B 1 123 ? -9.219 1.58 2.58 1 92.56 123 LEU B O 1
ATOM 1900 N N . THR B 1 124 ? -11.039 2.621 1.799 1 94.12 124 THR B N 1
ATOM 1901 C CA . THR B 1 124 ? -10.727 2.287 0.413 1 94.12 124 THR B CA 1
ATOM 1902 C C . THR B 1 124 ? -10.898 3.506 -0.489 1 94.12 124 THR B C 1
ATOM 1904 O O . THR B 1 124 ? -11.648 4.43 -0.158 1 94.12 124 THR B O 1
ATOM 1907 N N . GLY B 1 125 ? -10.125 3.598 -1.555 1 90.75 125 GLY B N 1
ATOM 1908 C CA . GLY B 1 125 ? -10.227 4.621 -2.584 1 90.75 125 GLY B CA 1
ATOM 1909 C C . GLY B 1 125 ? -10.508 4.051 -3.963 1 90.75 125 GLY B C 1
ATOM 1910 O O . GLY B 1 125 ? -10.328 2.854 -4.191 1 90.75 125 GLY B O 1
#

Secondary structure (DSSP, 8-state):
----EEE----SSS-EEEEEEETTTEEEEEETTSEEEEEETTT--EEEEEE-S-TT--EEEEEEEEGGGS-SSS-TT-EEEEEEETTSEEEEESBTTB--EEEE--SS----EEE-TTSS-EEE-/----EEE----SSS-EEEEEEETTTEEEEEETTSEEEEEETTT--EEEEEE-S-TT--EEEEEEEEGGGS-SSS-TT-EEEEEEETTSEEEEESBTTB--EEEE--SS----EEE-TTSS-EEE-

Organism: Acyrthosiphon pisum (NCBI:txid7029)

pLDDT: mean 82.88, std 17.47, range [33.03, 97.56]

Nearest PDB structures (foldseek):
  5n4a-assembly1_A  TM=7.911E-01  e=4.932E-06  Chlamydomonas reinhardtii
  5n1a-assembly1_A  TM=8.495E-01  e=2.998E-05  Thermochaetoides thermophila DSM 1495
  4v5o-assembly2_BR  TM=8.211E-01  e=5.898E-05  Tetrahymena thermophila
  7uyf-assembly1_B  TM=7.961E-01  e=4.013E-04  Homo sapiens
  8csg-assembly1_B  TM=7.783E-01  e=8.353E-04  Homo sapiens

InterPro domains:
  IPR015943 WD40/YVTN repeat-like-containing domain superfamily [G3DSA:2.130.10.10] (4-125)
  IPR036322 WD40-repeat-containing domain superfamily [SSF50978] (12-125)

Sequence (250 aa):
MRFKSTILKDSVDQSVVCIGWTGNDEIIIGRSDSTLSKWSQATKENIKLCDISDESSYPIDLHMLSSTQRLTNKTVGIEQILITSSSGKLHLMSKINKIDKTVDAHEGNATVGKWSPDGSTLLTGMRFKSTILKDSVDQSVVCIGWTGNDEIIIGRSDSTLSKWSQATKENIKLCDISDESSYPIDLHMLSSTQRLTNKTVGIEQILITSSSGKLHLMSKINKIDKTVDAHEGNATVGKWSPDGSTLLTG

Radius of gyration: 16.93 Å; Cα contacts (8 Å, |Δi|>4): 651; chains: 2; bounding box: 42×40×42 Å

Foldseek 3Di:
DPPPPPPPPCPDPWDFQEWDDPPDFKMWTWTQQQWIWMAGNVVRDIGTQEGPPPRVKGWHYKDKQFCVLAPDPDDHRFIWIWTWMQCQKIFIDRDRRDTDDIDRHDNGGFNDWDADSNRPDIDID/DPPPPPDPPCPDPWDFQEWDDPPDFKMWTWTQQQWIWMAGNVVRDIGTQEGPPPRVKGWHYKDKQFCVLAPDPDDGDFIWIWTWMQCQKIFIDRDSRDTDDIDRHDNGGFNDWDADSNRPDIDID

Solvent-accessible surface area (backbone atoms only — not comparable to full-atom values): 13076 Å² total; per-residue (Å²): 131,84,69,52,63,47,60,62,68,60,80,52,100,47,52,51,26,22,54,32,65,59,61,83,48,27,31,38,38,30,20,60,82,12,42,32,30,37,38,30,68,85,76,68,43,76,43,81,42,42,64,56,79,49,88,89,29,24,49,41,25,45,30,66,43,56,29,78,48,37,80,61,90,64,73,78,75,47,39,41,36,39,32,17,13,54,60,4,32,35,38,34,20,68,47,88,58,45,79,72,44,76,42,90,72,38,93,44,56,16,42,24,47,44,65,35,62,64,63,77,40,34,40,35,48,131,84,70,50,64,46,61,63,68,61,80,50,102,46,51,52,28,23,53,32,66,58,61,82,48,28,32,38,39,30,20,60,81,13,41,31,29,36,38,30,68,84,76,69,44,76,42,81,41,42,62,56,78,48,87,88,29,24,49,40,24,46,30,66,43,56,29,76,50,37,78,62,90,63,76,76,73,48,40,40,35,41,33,17,14,53,60,4,33,36,37,34,21,69,49,88,59,45,78,72,45,76,42,90,73,38,91,44,57,16,41,23,47,44,65,37,64,65,64,79,42,36,40,35,48